Protein AF-A0A7Y5HJH9-F1 (afdb_monomer)

Solvent-accessible surface area (backbone atoms only — not comparable to full-atom values): 12027 Å² total; per-residue (Å²): 131,85,80,80,84,79,43,66,48,81,30,29,52,22,44,89,92,47,84,50,89,59,56,75,66,48,50,77,72,33,50,33,35,30,32,25,42,50,29,27,26,11,34,80,66,42,32,41,49,44,47,49,54,32,53,75,59,72,26,44,40,20,29,19,35,44,40,86,28,54,91,59,50,8,54,58,81,74,96,68,57,58,72,56,52,21,52,52,46,44,50,22,42,48,52,47,32,53,44,21,46,76,68,77,47,60,39,53,38,60,47,58,28,53,27,45,40,72,49,50,47,69,43,63,34,58,54,50,33,52,50,50,36,34,76,71,67,67,34,61,71,76,56,69,91,69,57,60,26,56,37,42,22,31,25,47,94,89,39,70,45,64,62,63,52,76,76,50,53,80,57,30,34,26,45,31,45,38,25,30,38,77,89,70,46,80,76,44,80,47,69,47,53,73,73,39,87,83,50,71,68,58,50,53,51,29,51,52,43,34,52,51,50,27,53,52,52,52,49,54,58,63,75,75,109

Structure (mmCIF, N/CA/C/O backbone):
data_AF-A0A7Y5HJH9-F1
#
_entry.id   AF-A0A7Y5HJH9-F1
#
loop_
_atom_site.group_PDB
_atom_site.id
_atom_site.type_symbol
_atom_site.label_atom_id
_atom_site.label_alt_id
_atom_site.label_comp_id
_atom_site.label_asym_id
_atom_site.label_entity_id
_atom_site.label_seq_id
_atom_site.pdbx_PDB_ins_code
_atom_site.Cartn_x
_atom_site.Cartn_y
_atom_site.Cartn_z
_atom_site.occupancy
_atom_site.B_iso_or_equiv
_atom_site.auth_seq_id
_atom_site.auth_comp_id
_atom_site.auth_asym_id
_atom_site.auth_atom_id
_atom_site.pdbx_PDB_model_num
ATOM 1 N N . MET A 1 1 ? 5.061 29.513 9.783 1.00 39.44 1 MET A N 1
ATOM 2 C CA . MET A 1 1 ? 4.076 28.449 10.071 1.00 39.44 1 MET A CA 1
ATOM 3 C C . MET A 1 1 ? 4.861 27.210 10.472 1.00 39.44 1 MET A C 1
ATOM 5 O O . MET A 1 1 ? 5.635 26.735 9.650 1.00 39.44 1 MET A O 1
ATOM 9 N N . ASN A 1 2 ? 4.765 26.748 11.723 1.00 39.88 2 ASN A N 1
ATOM 10 C CA . ASN A 1 2 ? 5.438 25.510 12.133 1.00 39.88 2 ASN A CA 1
ATOM 11 C C . ASN A 1 2 ? 4.828 24.349 11.343 1.00 39.88 2 ASN A C 1
ATOM 13 O O . ASN A 1 2 ? 3.649 24.054 11.518 1.00 39.88 2 ASN A O 1
ATOM 17 N N . LYS A 1 3 ? 5.610 23.723 10.455 1.00 42.16 3 LYS A N 1
ATOM 18 C CA . LYS A 1 3 ? 5.217 22.479 9.784 1.00 42.16 3 LYS A CA 1
ATOM 19 C C . LYS A 1 3 ? 4.990 21.423 10.866 1.00 42.16 3 LYS A C 1
ATOM 21 O O . LYS A 1 3 ? 5.935 20.987 11.515 1.00 42.16 3 LYS A O 1
ATOM 26 N N . THR A 1 4 ? 3.736 21.057 11.096 1.00 64.88 4 THR A N 1
ATOM 27 C CA . THR A 1 4 ? 3.363 19.991 12.025 1.00 64.88 4 THR A CA 1
ATOM 28 C C . THR A 1 4 ? 3.739 18.660 11.377 1.00 64.88 4 THR A C 1
ATOM 30 O O . THR A 1 4 ? 3.103 18.234 10.417 1.00 64.88 4 THR A O 1
ATOM 33 N N . ILE A 1 5 ? 4.825 18.037 11.838 1.00 74.00 5 ILE A N 1
ATOM 34 C CA . ILE A 1 5 ? 5.247 16.711 11.371 1.00 74.00 5 ILE A CA 1
ATOM 35 C C . ILE A 1 5 ? 4.233 15.679 11.888 1.00 74.00 5 ILE A C 1
ATOM 37 O O . ILE A 1 5 ? 3.933 15.654 13.081 1.00 74.00 5 ILE A O 1
ATOM 41 N N . ASN A 1 6 ? 3.700 14.840 10.996 1.00 75.50 6 ASN A N 1
ATOM 42 C CA . ASN A 1 6 ? 2.853 13.698 11.346 1.00 75.50 6 ASN A CA 1
ATOM 43 C C . ASN A 1 6 ? 3.698 12.422 11.275 1.00 75.50 6 ASN A C 1
ATOM 45 O O . ASN A 1 6 ? 4.144 12.033 10.196 1.00 75.50 6 ASN A O 1
ATOM 49 N N . LEU A 1 7 ? 3.925 11.795 12.428 1.00 82.50 7 LEU A N 1
ATOM 50 C CA . LEU A 1 7 ? 4.589 10.501 12.521 1.00 82.50 7 LEU A CA 1
ATOM 51 C C . LEU A 1 7 ? 3.551 9.384 12.402 1.00 82.50 7 LEU A C 1
ATOM 53 O O . LEU A 1 7 ? 2.474 9.466 12.999 1.00 82.50 7 LEU A O 1
ATOM 57 N N . ASN A 1 8 ? 3.894 8.343 11.648 1.00 88.56 8 ASN A N 1
ATOM 58 C CA . ASN A 1 8 ? 3.092 7.133 11.514 1.00 88.56 8 ASN A CA 1
ATOM 59 C C . ASN A 1 8 ? 3.918 5.894 11.860 1.00 88.56 8 ASN A C 1
ATOM 61 O O . ASN A 1 8 ? 5.143 5.933 11.748 1.00 88.56 8 ASN A O 1
ATOM 65 N N . ALA A 1 9 ? 3.241 4.823 12.260 1.00 87.12 9 ALA A N 1
ATOM 66 C CA . ALA A 1 9 ? 3.837 3.509 12.465 1.00 87.12 9 ALA A CA 1
ATOM 67 C C . ALA A 1 9 ? 2.903 2.414 11.947 1.00 87.12 9 ALA A C 1
ATOM 69 O O . ALA A 1 9 ? 1.684 2.602 11.893 1.00 87.12 9 ALA A O 1
ATOM 70 N N . ASP A 1 10 ? 3.504 1.292 11.571 1.00 97.25 10 ASP A N 1
ATOM 71 C CA . ASP A 1 10 ? 2.801 0.073 11.186 1.00 97.25 10 ASP A CA 1
ATOM 72 C C . ASP A 1 10 ? 2.524 -0.712 12.474 1.00 97.25 10 ASP A C 1
ATOM 74 O O . ASP A 1 10 ? 3.451 -0.966 13.241 1.00 97.25 10 ASP A O 1
ATOM 78 N N . LEU A 1 11 ? 1.248 -0.984 12.755 1.00 98.19 11 LEU A N 1
ATOM 79 C CA . LEU A 1 11 ? 0.750 -1.534 14.021 1.00 98.19 11 LEU A CA 1
ATOM 80 C C . LEU A 1 11 ? -0.203 -2.707 13.761 1.00 98.19 11 LEU A C 1
ATOM 82 O O . LEU A 1 11 ? -0.671 -2.930 12.640 1.00 98.19 11 LEU A O 1
ATOM 86 N N . GLY A 1 12 ? -0.552 -3.438 14.816 1.00 98.31 12 GLY A N 1
ATOM 87 C CA . GLY A 1 12 ? -1.463 -4.575 14.733 1.00 98.31 12 GLY A CA 1
ATOM 88 C C . GLY A 1 12 ? -0.870 -5.742 13.950 1.00 98.31 12 GLY A C 1
ATOM 89 O O . GLY A 1 12 ? -1.614 -6.533 13.380 1.00 98.31 12 GLY A O 1
ATOM 90 N N . GLU A 1 13 ? 0.460 -5.850 13.909 1.00 98.62 13 GLU A N 1
ATOM 91 C CA . GLU A 1 13 ? 1.178 -6.878 13.147 1.00 98.62 13 GLU A CA 1
ATOM 92 C C . GLU A 1 13 ? 1.391 -8.190 13.932 1.00 98.62 13 GLU A C 1
ATOM 94 O O . GLU A 1 13 ? 2.048 -9.116 13.457 1.00 98.62 13 GLU A O 1
ATOM 99 N N . SER A 1 14 ? 0.822 -8.299 15.135 1.00 98.50 14 SER A N 1
ATOM 100 C CA . SER A 1 14 ? 0.715 -9.577 15.854 1.00 98.50 14 SER A CA 1
ATOM 101 C C . SER A 1 14 ? -0.230 -10.543 15.117 1.00 98.50 14 SER A C 1
ATOM 103 O O . SER A 1 14 ? -1.075 -10.112 14.333 1.00 98.50 14 SER A O 1
ATOM 105 N N . PHE A 1 15 ? -0.114 -11.853 15.353 1.00 98.44 15 PHE A N 1
ATOM 106 C CA . PHE A 1 15 ? -0.983 -12.857 14.724 1.00 98.44 15 PHE A CA 1
ATOM 107 C C . PHE A 1 15 ? -1.177 -14.088 15.616 1.00 98.44 15 PHE A C 1
ATOM 109 O O . PHE A 1 15 ? -0.233 -14.830 15.905 1.00 98.44 15 PHE A O 1
ATOM 116 N N . GLY A 1 16 ? -2.414 -14.351 16.030 1.00 97.44 16 GLY A N 1
ATOM 117 C CA . GLY A 1 16 ? -2.752 -15.446 16.928 1.00 97.44 16 GLY A CA 1
ATOM 118 C C . GLY A 1 16 ? -1.981 -15.341 18.244 1.00 97.44 16 GLY A C 1
ATOM 119 O O . GLY A 1 16 ? -2.115 -14.373 18.984 1.00 97.44 16 GLY A O 1
ATOM 120 N N . ALA A 1 17 ? -1.168 -16.353 18.547 1.00 97.31 17 ALA A N 1
ATOM 121 C CA . ALA A 1 17 ? -0.331 -16.366 19.749 1.00 97.31 17 ALA A CA 1
ATOM 122 C C . ALA A 1 17 ? 1.007 -15.622 19.581 1.00 97.31 17 ALA A C 1
ATOM 124 O O . ALA A 1 17 ? 1.764 -15.511 20.544 1.00 97.31 17 ALA A O 1
ATOM 125 N N . TRP A 1 18 ? 1.338 -15.169 18.370 1.00 97.81 18 TRP A N 1
ATOM 126 C CA . TRP A 1 18 ? 2.596 -14.491 18.091 1.00 97.81 18 TRP A CA 1
ATOM 127 C C . TRP A 1 18 ? 2.451 -12.981 18.265 1.00 97.81 18 TRP A C 1
ATOM 129 O O . TRP A 1 18 ? 1.603 -12.354 17.630 1.00 97.81 18 TRP A O 1
ATOM 139 N N . THR A 1 19 ? 3.301 -12.409 19.115 1.00 96.81 19 THR A N 1
ATOM 140 C CA . THR A 1 19 ? 3.361 -10.967 19.371 1.00 96.81 19 THR A CA 1
ATOM 141 C C . THR A 1 19 ? 4.457 -10.323 18.528 1.00 96.81 19 THR A C 1
ATOM 143 O O . THR A 1 19 ? 5.577 -10.833 18.461 1.00 96.81 19 THR A O 1
ATOM 146 N N . MET A 1 20 ? 4.137 -9.183 17.923 1.00 95.06 20 MET A N 1
ATOM 147 C CA . MET A 1 20 ? 5.052 -8.346 17.152 1.00 95.06 20 MET A CA 1
ATOM 148 C C . MET A 1 20 ? 4.936 -6.892 17.607 1.00 95.06 20 MET A C 1
ATOM 150 O O . MET A 1 20 ? 3.827 -6.389 17.774 1.00 95.06 20 MET A O 1
ATOM 154 N N . GLY A 1 21 ? 6.085 -6.224 17.729 1.00 92.75 21 GLY A N 1
ATOM 155 C CA . GLY A 1 21 ? 6.163 -4.795 18.017 1.00 92.75 21 GLY A CA 1
ATOM 156 C C . GLY A 1 21 ? 5.841 -4.419 19.464 1.00 92.75 21 GLY A C 1
ATOM 157 O O . GLY A 1 21 ? 5.775 -5.264 20.351 1.00 92.75 21 GLY A O 1
ATOM 158 N N . GLU A 1 22 ? 5.686 -3.113 19.672 1.00 94.69 22 GLU A N 1
ATOM 159 C CA . GLU A 1 22 ? 5.366 -2.463 20.951 1.00 94.69 22 GLU A CA 1
ATOM 160 C C . GLU A 1 22 ? 4.291 -1.395 20.680 1.00 94.69 22 GLU A C 1
ATOM 162 O O . GLU A 1 22 ? 4.536 -0.185 20.768 1.00 94.69 22 GLU A O 1
ATOM 167 N N . ASP A 1 23 ? 3.116 -1.850 20.231 1.00 96.31 23 ASP A N 1
ATOM 168 C CA . ASP A 1 23 ? 2.053 -0.998 19.684 1.00 96.31 23 ASP A CA 1
ATOM 169 C C . ASP A 1 23 ? 1.647 0.122 20.653 1.00 96.31 23 ASP A C 1
ATOM 171 O O . ASP A 1 23 ? 1.561 1.290 20.266 1.00 96.31 23 ASP A O 1
ATOM 175 N N . GLU A 1 24 ? 1.448 -0.196 21.932 1.00 94.38 24 GLU A N 1
ATOM 176 C CA . GLU A 1 24 ? 1.017 0.761 22.952 1.00 94.38 24 GLU A CA 1
ATOM 177 C C . GLU A 1 24 ? 2.036 1.879 23.173 1.00 94.38 24 GLU A C 1
ATOM 179 O O . GLU A 1 24 ? 1.652 3.036 23.378 1.00 94.38 24 GLU A O 1
ATOM 184 N N .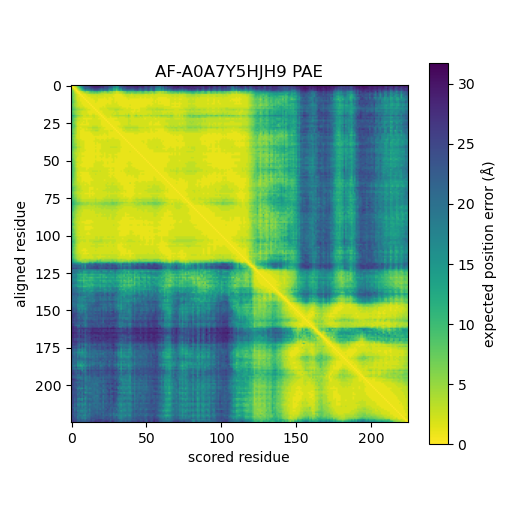 ALA A 1 25 ? 3.329 1.550 23.114 1.00 94.56 25 ALA A N 1
ATOM 185 C CA . ALA A 1 25 ? 4.402 2.527 23.239 1.00 94.56 25 ALA A CA 1
ATOM 186 C C . ALA A 1 25 ? 4.458 3.436 22.004 1.00 94.56 25 ALA A C 1
ATOM 188 O O . ALA A 1 25 ? 4.574 4.657 22.137 1.00 94.56 25 ALA A O 1
ATOM 189 N N . LEU A 1 26 ? 4.313 2.864 20.804 1.00 93.69 26 LEU A N 1
ATOM 190 C CA . LEU A 1 26 ? 4.296 3.622 19.551 1.00 93.69 26 LEU A CA 1
ATOM 191 C C . LEU A 1 26 ? 3.103 4.581 19.473 1.00 93.69 26 LEU A C 1
ATOM 193 O O . LEU A 1 26 ? 3.269 5.721 19.030 1.00 93.69 26 LEU A O 1
ATOM 197 N N . LEU A 1 27 ? 1.931 4.177 19.971 1.00 95.31 27 LEU A N 1
ATOM 198 C CA . LEU A 1 27 ? 0.732 5.020 20.033 1.00 95.31 27 LEU A CA 1
ATOM 199 C C . LEU A 1 27 ? 0.908 6.290 20.885 1.00 95.31 27 LEU A C 1
ATOM 201 O O . LEU A 1 27 ? 0.166 7.248 20.686 1.00 95.31 27 LEU A O 1
ATOM 205 N N . GLN A 1 28 ? 1.904 6.351 21.779 1.00 94.06 28 GLN A N 1
ATOM 206 C CA . GLN A 1 28 ? 2.233 7.582 22.519 1.00 94.06 28 GLN A CA 1
ATOM 207 C C . GLN A 1 28 ? 2.995 8.615 21.673 1.00 94.06 28 GLN A C 1
ATOM 209 O O . GLN A 1 28 ? 3.111 9.776 22.067 1.00 94.06 28 GLN A O 1
ATOM 214 N N . VAL A 1 29 ? 3.542 8.203 20.526 1.00 92.19 29 VAL A N 1
ATOM 215 C CA . VAL A 1 29 ? 4.443 9.018 19.698 1.00 92.19 29 VAL A CA 1
ATOM 216 C C . VAL A 1 29 ? 3.811 9.365 18.352 1.00 92.19 29 VAL A C 1
ATOM 218 O O . VAL A 1 29 ? 3.996 10.475 17.844 1.00 92.19 29 VAL A O 1
ATOM 221 N N . VAL A 1 30 ? 3.065 8.433 17.757 1.00 91.75 30 VAL A N 1
ATOM 222 C CA . VAL A 1 30 ? 2.499 8.604 16.415 1.00 91.75 30 VAL A CA 1
ATOM 223 C C . VAL A 1 30 ? 1.157 9.333 16.424 1.00 91.75 30 VAL A C 1
ATOM 225 O O . VAL A 1 30 ? 0.461 9.417 17.430 1.00 91.75 30 VAL A O 1
ATOM 228 N N . ARG A 1 31 ? 0.776 9.885 15.269 1.00 91.12 31 ARG A N 1
ATOM 229 C CA . ARG A 1 31 ? -0.553 10.481 15.029 1.00 91.12 31 ARG A CA 1
ATOM 230 C C . ARG A 1 31 ? -1.364 9.714 13.983 1.00 91.12 31 ARG A C 1
ATOM 232 O O . ARG A 1 31 ? -2.560 9.970 13.819 1.00 91.12 31 ARG A O 1
ATOM 239 N N . SER A 1 32 ? -0.738 8.751 13.312 1.00 90.94 32 SER A N 1
ATOM 240 C CA . SER A 1 32 ? -1.388 7.864 12.346 1.00 90.94 32 SER A CA 1
ATOM 241 C C . SER A 1 32 ? -0.891 6.430 12.528 1.00 90.94 32 SER A C 1
ATOM 243 O O . SER A 1 32 ? 0.306 6.217 12.703 1.00 90.94 32 SER A O 1
ATOM 245 N N . ALA A 1 33 ? -1.797 5.460 12.491 1.00 96.56 33 ALA A N 1
ATOM 246 C CA . ALA A 1 33 ? -1.495 4.039 12.597 1.00 96.56 33 ALA A CA 1
ATOM 247 C C . ALA A 1 33 ? -1.871 3.334 11.293 1.00 96.56 33 ALA A C 1
ATOM 249 O O . ALA A 1 33 ? -3.032 3.399 10.890 1.00 96.56 33 ALA A O 1
ATOM 250 N N . ASN A 1 34 ? -0.925 2.636 10.668 1.00 97.19 34 ASN A N 1
ATOM 251 C CA . ASN A 1 34 ? -1.204 1.745 9.545 1.00 97.19 34 ASN A CA 1
ATOM 252 C C . ASN A 1 34 ? -1.427 0.340 10.123 1.00 97.19 34 ASN A C 1
ATOM 254 O O . ASN A 1 34 ? -0.487 -0.301 10.577 1.00 97.19 34 ASN A O 1
ATOM 258 N N . ILE A 1 35 ? -2.677 -0.114 10.165 1.00 98.69 35 ILE A N 1
ATOM 259 C CA . ILE A 1 35 ? -3.094 -1.325 10.879 1.00 98.69 35 ILE A CA 1
ATOM 260 C C . ILE A 1 35 ? -3.171 -2.500 9.905 1.00 98.69 35 ILE A C 1
ATOM 262 O O . ILE A 1 35 ? -3.876 -2.415 8.892 1.00 98.69 35 ILE A O 1
ATOM 266 N N . ALA A 1 36 ? -2.474 -3.594 10.218 1.00 98.62 36 ALA A N 1
ATOM 267 C CA . ALA A 1 36 ? -2.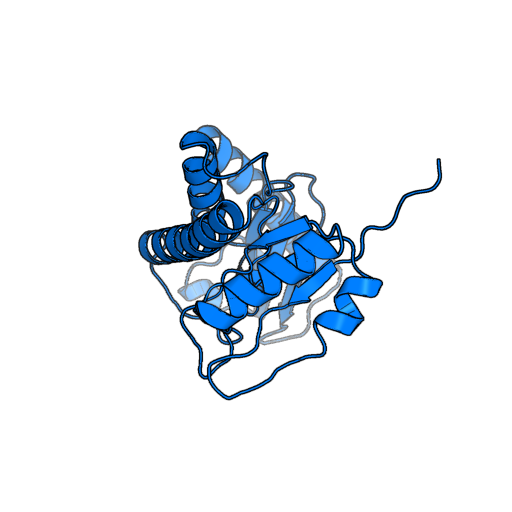472 -4.803 9.397 1.00 98.62 36 ALA A CA 1
ATOM 268 C C . ALA A 1 36 ? -3.879 -5.394 9.205 1.00 98.62 36 ALA A C 1
ATOM 270 O O . ALA A 1 36 ? -4.728 -5.355 10.099 1.00 98.62 36 ALA A O 1
ATOM 271 N N . CYS A 1 37 ? -4.131 -5.939 8.011 1.00 98.50 37 CYS A N 1
ATOM 272 C CA . CYS A 1 37 ? -5.474 -6.328 7.571 1.00 98.50 37 CYS A CA 1
ATOM 273 C C . CYS A 1 37 ? -5.688 -7.845 7.404 1.00 98.50 37 CYS A C 1
ATOM 275 O O . CYS A 1 37 ? -6.669 -8.256 6.785 1.00 98.50 37 CYS A O 1
ATOM 277 N N . GLY A 1 38 ? -4.807 -8.686 7.954 1.00 98.12 38 GLY A N 1
ATOM 278 C CA . GLY A 1 38 ? -5.001 -10.139 8.016 1.00 98.12 38 GLY A CA 1
ATOM 279 C C . GLY A 1 38 ? -4.239 -10.973 6.991 1.00 98.12 38 GLY A C 1
ATOM 280 O O . GLY A 1 38 ? -4.319 -12.198 7.040 1.00 98.12 38 GLY A O 1
ATOM 281 N N . PHE A 1 39 ? -3.548 -10.344 6.038 1.00 98.38 39 PHE A N 1
ATOM 282 C CA . PHE A 1 39 ? -2.916 -11.050 4.915 1.00 98.38 39 PHE A CA 1
ATOM 283 C C . PHE A 1 39 ? -1.411 -11.245 5.093 1.00 98.38 39 PHE A C 1
ATOM 285 O O . PHE A 1 39 ? -0.912 -12.331 4.807 1.00 98.38 39 PHE A O 1
ATOM 292 N N . HIS A 1 40 ? -0.691 -10.236 5.591 1.00 98.50 40 HIS A N 1
ATOM 293 C CA . HIS A 1 40 ? 0.709 -10.390 6.007 1.00 98.50 40 HIS A CA 1
ATOM 294 C C . HIS A 1 40 ? 0.864 -10.578 7.511 1.00 98.50 40 HIS A C 1
ATOM 296 O O . HIS A 1 40 ? 1.781 -11.262 7.957 1.00 98.50 40 HIS A O 1
ATOM 302 N N . ALA A 1 41 ? -0.041 -9.963 8.268 1.00 98.44 41 ALA A N 1
ATOM 303 C CA . ALA A 1 41 ? -0.082 -9.933 9.715 1.00 98.44 41 ALA A CA 1
ATOM 304 C C . ALA A 1 41 ? -1.467 -9.464 10.185 1.00 98.44 41 ALA A C 1
ATOM 306 O O . ALA A 1 41 ? -2.315 -9.082 9.368 1.00 98.44 41 ALA A O 1
ATOM 307 N N . GLY A 1 42 ? -1.683 -9.451 11.499 1.00 98.31 42 GLY A N 1
ATOM 308 C CA . GLY A 1 42 ? -2.968 -9.102 12.090 1.00 98.31 42 GLY A CA 1
ATOM 309 C C . GLY A 1 42 ? -3.982 -10.235 11.971 1.00 98.31 42 GLY A C 1
ATOM 310 O O . GLY A 1 42 ? -3.988 -11.026 11.037 1.00 98.31 42 GLY A O 1
ATOM 311 N N . ASP A 1 43 ? -4.896 -10.306 12.920 1.00 98.56 43 ASP A N 1
ATOM 312 C CA . ASP A 1 43 ? -6.079 -11.159 12.858 1.00 98.56 43 ASP A CA 1
ATOM 313 C C . ASP A 1 43 ? -7.283 -10.358 13.381 1.00 98.56 43 ASP A C 1
ATOM 315 O O . ASP A 1 43 ? -7.103 -9.227 13.843 1.00 98.56 43 ASP A O 1
ATOM 319 N N . PRO A 1 44 ? -8.526 -10.869 13.313 1.00 98.62 44 PRO A N 1
ATOM 320 C CA . PRO A 1 44 ? -9.691 -10.096 13.739 1.00 98.62 44 PRO A CA 1
ATOM 321 C C . PRO A 1 44 ? -9.621 -9.581 15.185 1.00 98.62 44 PRO A C 1
ATOM 323 O O . PRO A 1 44 ? -10.147 -8.505 15.475 1.00 98.62 44 PRO A O 1
ATOM 326 N N . VAL A 1 45 ? -8.988 -10.329 16.095 1.00 98.38 45 VAL A N 1
ATOM 327 C CA . VAL A 1 45 ? -8.860 -9.951 17.507 1.00 98.38 45 VAL A CA 1
ATOM 328 C C . VAL A 1 45 ? -7.789 -8.877 17.663 1.00 98.38 45 VAL A C 1
ATOM 330 O O . VAL A 1 45 ? -8.065 -7.848 18.283 1.00 98.38 45 VAL A O 1
ATOM 333 N N . VAL A 1 46 ? -6.615 -9.075 17.054 1.00 98.50 46 VAL A N 1
ATOM 334 C CA . VAL A 1 46 ? -5.524 -8.087 17.043 1.00 98.50 46 VAL A CA 1
ATOM 335 C C . VAL A 1 46 ? -5.992 -6.783 16.400 1.00 98.50 46 VAL A C 1
ATOM 337 O O . VAL A 1 46 ? -5.906 -5.729 17.019 1.00 98.50 46 VAL A O 1
ATOM 340 N N . MET A 1 47 ? -6.594 -6.848 15.212 1.00 98.69 47 MET A N 1
ATOM 341 C CA . MET A 1 47 ? -7.075 -5.681 14.471 1.00 98.69 47 MET A CA 1
ATOM 342 C C . MET A 1 47 ? -8.067 -4.858 15.295 1.00 98.69 47 MET A C 1
ATOM 344 O O . MET A 1 47 ? -7.925 -3.642 15.414 1.00 98.69 47 MET A O 1
ATOM 348 N N . ARG A 1 48 ? -9.062 -5.513 15.906 1.00 98.50 48 ARG A N 1
ATOM 349 C CA . ARG A 1 48 ? -10.055 -4.834 16.745 1.00 98.50 48 ARG A CA 1
ATOM 350 C C . ARG A 1 48 ? -9.422 -4.221 17.995 1.00 98.50 48 ARG A C 1
ATOM 352 O O . ARG A 1 48 ? -9.814 -3.126 18.399 1.00 98.50 48 ARG A O 1
ATOM 359 N N . HIS A 1 49 ? -8.461 -4.914 18.605 1.00 98.38 49 HIS A N 1
ATOM 360 C CA . HIS A 1 49 ? -7.715 -4.396 19.745 1.00 98.38 49 HIS A CA 1
ATOM 361 C C . HIS A 1 49 ? -6.916 -3.141 19.368 1.00 98.38 49 HIS A C 1
ATOM 363 O O . HIS A 1 49 ? -7.126 -2.099 19.986 1.00 98.38 49 HIS A O 1
ATOM 369 N N . THR A 1 50 ? -6.096 -3.209 18.315 1.00 98.62 50 THR A N 1
ATOM 370 C CA . THR A 1 50 ? -5.285 -2.088 17.816 1.00 98.62 50 THR A CA 1
ATOM 371 C C . THR A 1 50 ? -6.151 -0.896 17.406 1.00 98.62 50 THR A C 1
ATOM 373 O O . THR A 1 50 ? -5.820 0.244 17.719 1.00 98.62 50 THR A O 1
ATOM 376 N N . VAL A 1 51 ? -7.303 -1.127 16.764 1.00 98.62 51 VAL A N 1
ATOM 377 C CA . VAL A 1 51 ? -8.278 -0.064 16.459 1.00 98.62 51 VAL A CA 1
ATOM 378 C C . VAL A 1 51 ? -8.738 0.638 17.736 1.00 98.62 51 VAL A C 1
ATOM 380 O O . VAL A 1 51 ? -8.693 1.866 17.813 1.00 98.62 51 VAL A O 1
ATOM 383 N N . ARG A 1 52 ? -9.175 -0.122 18.746 1.00 98.56 52 ARG A N 1
ATOM 384 C CA . ARG A 1 52 ? -9.679 0.443 20.003 1.00 98.56 52 ARG A CA 1
ATOM 385 C C . ARG A 1 52 ? -8.610 1.260 20.722 1.00 98.56 52 ARG A C 1
ATOM 387 O O . ARG A 1 52 ? -8.900 2.362 21.187 1.00 98.56 52 ARG A O 1
ATOM 394 N N . THR A 1 53 ? -7.391 0.735 20.830 1.00 98.31 53 THR A N 1
ATOM 395 C CA . THR A 1 53 ? -6.293 1.416 21.528 1.00 98.31 53 THR A CA 1
ATOM 396 C C . THR A 1 53 ? -5.820 2.651 20.765 1.00 98.31 53 THR A C 1
ATOM 398 O O . THR A 1 53 ? -5.620 3.698 21.382 1.00 98.31 53 THR A O 1
ATOM 401 N N . ALA A 1 54 ? -5.751 2.594 19.432 1.00 98.31 54 ALA A N 1
ATOM 402 C CA . ALA A 1 54 ? -5.439 3.754 18.601 1.00 98.31 54 ALA A CA 1
ATOM 403 C C . ALA A 1 54 ? -6.488 4.870 18.743 1.00 98.31 54 ALA A C 1
ATOM 405 O O . ALA A 1 54 ? -6.129 6.033 18.938 1.00 98.31 54 ALA A O 1
ATOM 406 N N . LEU A 1 55 ? -7.782 4.527 18.727 1.00 98.19 55 LEU A N 1
ATOM 407 C CA . LEU A 1 55 ? -8.864 5.492 18.952 1.00 98.19 55 LEU A CA 1
ATOM 408 C C . LEU A 1 55 ? -8.787 6.131 20.341 1.00 98.19 55 LEU A C 1
ATOM 410 O O . LEU A 1 55 ? -8.903 7.351 20.456 1.00 98.19 55 LEU A O 1
ATOM 414 N N . ALA A 1 56 ? -8.545 5.334 21.386 1.00 98.00 56 ALA A N 1
ATOM 415 C CA . ALA A 1 56 ? -8.378 5.839 22.748 1.00 98.00 56 ALA A CA 1
ATOM 416 C C . ALA A 1 56 ? -7.180 6.800 22.879 1.00 98.00 56 ALA A C 1
ATOM 418 O O . ALA A 1 56 ? -7.240 7.755 23.651 1.00 98.00 56 ALA A O 1
ATOM 419 N N . ALA A 1 57 ? -6.123 6.587 22.090 1.00 97.38 57 ALA A N 1
ATOM 420 C CA . ALA A 1 57 ? -4.958 7.468 22.007 1.00 97.38 57 ALA A CA 1
ATOM 421 C C . ALA A 1 57 ? -5.161 8.692 21.083 1.00 97.38 57 ALA A C 1
ATOM 423 O O . ALA A 1 57 ? -4.270 9.534 20.962 1.00 97.38 57 ALA A O 1
ATOM 424 N N . GLY A 1 58 ? -6.316 8.819 20.416 1.00 96.19 58 GLY A N 1
ATOM 425 C CA . GLY A 1 58 ? -6.575 9.890 19.447 1.00 96.19 58 GLY A CA 1
ATOM 426 C C . GLY A 1 58 ? -5.725 9.784 18.174 1.00 96.19 58 GLY A C 1
ATOM 427 O O . GLY A 1 58 ? -5.446 10.798 17.530 1.00 96.19 58 GLY A O 1
ATOM 428 N N . VAL A 1 59 ? -5.285 8.573 17.827 1.00 97.06 59 VAL A N 1
ATOM 429 C CA . VAL A 1 59 ? -4.482 8.260 16.640 1.00 97.06 59 VAL A CA 1
ATOM 430 C C . VAL A 1 59 ? -5.404 7.909 15.473 1.00 97.06 59 VAL A C 1
ATOM 432 O O . VAL A 1 59 ? -6.395 7.197 15.629 1.00 97.06 59 VAL A O 1
ATOM 435 N N . SER A 1 60 ? -5.097 8.428 14.281 1.00 94.88 60 SER A N 1
ATOM 436 C CA . SER A 1 60 ? -5.897 8.147 13.084 1.00 94.88 60 SER A CA 1
ATOM 437 C C . SER A 1 60 ? -5.669 6.726 12.556 1.00 94.88 60 SER A C 1
ATOM 439 O O . SER A 1 60 ? -4.556 6.208 12.622 1.00 94.88 60 SER A O 1
ATOM 441 N N . LEU A 1 61 ? -6.721 6.107 12.016 1.00 97.00 61 LEU A N 1
ATOM 442 C CA . LEU A 1 61 ? -6.711 4.709 11.577 1.00 97.00 61 LEU A CA 1
ATOM 443 C C . LEU A 1 61 ? -6.455 4.610 10.071 1.00 97.00 61 LEU A C 1
ATOM 445 O O . LEU A 1 61 ? -7.195 5.196 9.281 1.00 97.00 61 LEU A O 1
ATOM 449 N N . GLY A 1 62 ? -5.450 3.848 9.663 1.00 95.06 62 GLY A N 1
ATOM 450 C CA . GLY A 1 62 ? -5.120 3.579 8.268 1.00 95.06 62 GLY A CA 1
ATOM 451 C C . GLY A 1 62 ? -5.106 2.091 7.971 1.00 95.06 62 GLY A C 1
ATOM 452 O O . GLY A 1 62 ? -4.646 1.308 8.795 1.00 95.06 62 GLY A O 1
ATOM 453 N N . ALA A 1 63 ? -5.596 1.691 6.800 1.00 95.56 63 ALA A N 1
ATOM 454 C CA . ALA A 1 63 ? -5.452 0.312 6.348 1.00 95.56 63 ALA A CA 1
ATOM 455 C C . ALA A 1 63 ? -4.024 0.049 5.874 1.00 95.56 63 ALA A C 1
ATOM 457 O O . ALA A 1 63 ? -3.476 0.844 5.104 1.00 95.56 63 ALA A O 1
ATOM 458 N N . HIS A 1 64 ? -3.462 -1.083 6.299 1.00 96.75 64 HIS A N 1
ATOM 459 C CA . HIS A 1 64 ? -2.150 -1.561 5.877 1.00 96.75 64 HIS A CA 1
ATOM 460 C C . HIS A 1 64 ? -2.269 -2.864 5.069 1.00 96.75 64 HIS A C 1
ATOM 462 O O . HIS A 1 64 ? -1.907 -3.932 5.570 1.00 96.75 64 HIS A O 1
ATOM 468 N N . PRO A 1 65 ? -2.854 -2.810 3.851 1.00 94.75 65 PRO A N 1
ATOM 469 C CA . PRO A 1 65 ? -3.087 -3.999 3.047 1.00 94.75 65 PRO A CA 1
ATOM 470 C C . PRO A 1 65 ? -1.780 -4.552 2.485 1.00 94.75 65 PRO A C 1
ATOM 472 O O . PRO A 1 65 ? -0.866 -3.800 2.146 1.00 94.75 65 PRO A O 1
ATOM 475 N N . ALA A 1 66 ? -1.722 -5.866 2.328 1.00 95.06 66 ALA A N 1
ATOM 476 C CA . ALA A 1 66 ? -0.557 -6.578 1.831 1.00 95.06 66 ALA A CA 1
ATOM 477 C C . ALA A 1 66 ? -0.944 -7.674 0.837 1.00 95.06 66 ALA A C 1
ATOM 479 O O . ALA A 1 66 ? -2.120 -8.018 0.681 1.00 95.06 66 ALA A O 1
ATOM 480 N N . TYR A 1 67 ? 0.070 -8.281 0.225 1.00 94.94 67 TYR A N 1
ATOM 481 C CA . TYR A 1 67 ? -0.084 -9.586 -0.407 1.00 94.94 67 TYR A CA 1
ATOM 482 C C . TYR A 1 67 ? -0.514 -10.661 0.612 1.00 94.94 67 TYR A C 1
ATOM 484 O O . TYR A 1 67 ? -0.111 -10.578 1.777 1.00 94.94 67 TYR A O 1
ATOM 492 N N . PRO A 1 68 ? -1.292 -11.682 0.191 1.00 96.75 68 PRO A N 1
ATOM 493 C CA . PRO A 1 68 ? -1.735 -12.802 1.031 1.00 96.75 68 PRO A CA 1
ATOM 494 C C . PRO A 1 68 ? -0.585 -13.774 1.332 1.00 96.75 68 PRO A C 1
ATOM 496 O O . PRO A 1 68 ? -0.570 -14.919 0.885 1.00 96.75 68 PRO A O 1
ATOM 499 N N . ASP A 1 69 ? 0.405 -13.305 2.082 1.00 97.56 69 ASP A N 1
ATOM 500 C CA . ASP A 1 69 ? 1.608 -14.055 2.410 1.00 97.56 69 ASP A CA 1
ATOM 501 C C . ASP A 1 69 ? 1.988 -13.884 3.883 1.00 97.56 69 ASP A C 1
ATOM 503 O O . ASP A 1 69 ? 2.925 -13.161 4.222 1.00 97.56 69 ASP A O 1
ATOM 507 N N . LEU A 1 70 ? 1.276 -14.585 4.768 1.00 97.50 70 LEU A N 1
ATOM 508 C CA . LEU A 1 70 ? 1.578 -14.594 6.203 1.00 97.50 70 LEU A CA 1
ATOM 509 C C . LEU A 1 70 ? 3.000 -15.101 6.483 1.00 97.50 70 LEU A C 1
ATOM 511 O O . LEU A 1 70 ? 3.720 -14.528 7.295 1.00 97.50 70 LEU A O 1
ATOM 515 N N . GLN A 1 71 ? 3.435 -16.163 5.796 1.00 97.50 71 GLN A N 1
ATOM 516 C CA . GLN A 1 71 ? 4.737 -16.783 6.059 1.00 97.50 71 GLN A CA 1
ATOM 517 C C . GLN A 1 71 ? 5.903 -15.865 5.675 1.00 97.50 71 GLN A C 1
ATOM 519 O O . GLN A 1 71 ? 6.915 -15.826 6.372 1.00 97.50 71 GLN A O 1
ATOM 524 N N . GLY A 1 72 ? 5.780 -15.144 4.561 1.00 97.12 72 GLY A N 1
ATOM 525 C CA . GLY A 1 72 ? 6.757 -14.144 4.136 1.00 97.12 72 GLY A CA 1
ATOM 526 C C . GLY A 1 72 ? 6.488 -12.749 4.691 1.00 97.12 72 GLY A C 1
ATOM 527 O O . GLY A 1 72 ? 7.158 -11.806 4.265 1.00 97.12 72 GLY A O 1
ATOM 528 N N . PHE A 1 73 ? 5.514 -12.603 5.596 1.00 97.50 73 PHE A N 1
ATOM 529 C CA . PHE A 1 73 ? 5.097 -11.329 6.174 1.00 97.50 73 PHE A CA 1
ATOM 530 C C . PHE A 1 73 ? 4.799 -10.271 5.099 1.00 97.50 73 PHE A C 1
ATOM 532 O O . PHE A 1 73 ? 5.142 -9.110 5.251 1.00 97.50 73 PHE A O 1
ATOM 539 N N . GLY A 1 74 ? 4.228 -10.664 3.955 1.00 94.88 74 GLY A N 1
ATOM 540 C CA . GLY A 1 74 ? 3.905 -9.748 2.853 1.00 94.88 74 GLY A CA 1
ATOM 541 C C . GLY A 1 74 ? 5.115 -9.046 2.219 1.00 94.88 74 GLY A C 1
ATOM 542 O O . GLY A 1 74 ? 4.948 -8.074 1.480 1.00 94.88 74 GLY A O 1
ATOM 543 N N . ARG A 1 75 ? 6.344 -9.506 2.495 1.00 91.31 75 ARG A N 1
ATOM 544 C CA . ARG A 1 75 ? 7.594 -8.915 1.978 1.00 91.31 75 ARG A CA 1
ATOM 545 C C . ARG A 1 75 ? 8.091 -9.557 0.687 1.00 91.31 75 ARG A C 1
ATOM 547 O O . ARG A 1 75 ? 9.084 -9.091 0.134 1.00 91.31 75 ARG A O 1
ATOM 554 N N . ARG A 1 76 ? 7.430 -10.611 0.205 1.00 88.38 76 ARG A N 1
ATOM 555 C CA . ARG A 1 76 ? 7.741 -11.253 -1.076 1.00 88.38 76 ARG A CA 1
ATOM 556 C C . ARG A 1 76 ? 6.773 -10.750 -2.149 1.00 88.38 76 ARG A C 1
ATOM 558 O O . ARG A 1 76 ? 5.571 -10.725 -1.881 1.00 88.38 76 ARG A O 1
ATOM 565 N N . PRO A 1 77 ? 7.260 -10.357 -3.337 1.00 82.88 77 PRO A N 1
ATOM 566 C CA . PRO A 1 77 ? 6.376 -10.008 -4.438 1.00 82.88 77 PRO A CA 1
ATOM 567 C C . PRO A 1 77 ? 5.595 -11.248 -4.880 1.00 82.88 77 PRO A C 1
ATOM 569 O O . PRO A 1 77 ? 6.159 -12.339 -5.002 1.00 82.88 77 PRO A O 1
ATOM 572 N N . LEU A 1 78 ? 4.298 -11.076 -5.126 1.00 83.62 78 LEU A N 1
ATOM 573 C CA . LEU A 1 78 ? 3.444 -12.104 -5.710 1.00 83.62 78 LEU A CA 1
ATOM 574 C C . LEU A 1 78 ? 2.931 -11.608 -7.054 1.00 83.62 78 LEU A C 1
ATOM 576 O O . LEU A 1 78 ? 2.328 -10.544 -7.146 1.00 83.62 78 LEU A O 1
ATOM 580 N N . LYS A 1 79 ? 3.141 -12.405 -8.102 1.00 81.94 79 LYS A N 1
ATOM 581 C CA . LYS A 1 79 ? 2.531 -12.127 -9.399 1.00 81.94 79 LYS A CA 1
ATOM 582 C C . LYS A 1 79 ? 1.044 -12.449 -9.314 1.00 81.94 79 LYS A C 1
ATOM 584 O O . LYS A 1 79 ? 0.677 -13.602 -9.103 1.00 81.94 79 LYS A O 1
ATOM 589 N N . MET A 1 80 ? 0.216 -11.430 -9.489 1.00 78.88 80 MET A N 1
ATOM 590 C CA . MET A 1 80 ? -1.236 -11.512 -9.374 1.00 78.88 80 MET A CA 1
ATOM 591 C C . MET A 1 80 ? -1.897 -10.804 -10.547 1.00 78.88 80 MET A C 1
ATOM 593 O O . MET A 1 80 ? -1.336 -9.854 -11.096 1.00 78.88 80 MET A O 1
ATOM 597 N N . ALA A 1 81 ? -3.086 -11.253 -10.945 1.00 79.31 81 ALA A N 1
ATOM 598 C CA . ALA A 1 81 ? -3.870 -10.496 -11.909 1.00 79.31 81 ALA A CA 1
ATOM 599 C C . ALA A 1 81 ? -4.395 -9.201 -11.252 1.00 79.31 81 ALA A C 1
ATOM 601 O O . ALA A 1 81 ? -4.773 -9.232 -10.077 1.00 79.31 81 ALA A O 1
ATOM 602 N N . PRO A 1 82 ? -4.506 -8.076 -11.987 1.00 73.75 82 PRO A N 1
ATOM 603 C CA . PRO A 1 82 ? -4.972 -6.807 -11.418 1.00 73.75 82 PRO A CA 1
ATOM 604 C C . PRO A 1 82 ? -6.318 -6.910 -10.687 1.00 73.75 82 PRO A C 1
ATOM 606 O O . PRO A 1 82 ? -6.465 -6.385 -9.589 1.00 73.75 82 PRO A O 1
ATOM 609 N N . ALA A 1 83 ? -7.277 -7.659 -11.243 1.00 74.19 83 ALA A N 1
ATOM 610 C CA . ALA A 1 83 ? -8.585 -7.871 -10.620 1.00 74.19 83 ALA A CA 1
ATOM 611 C C . ALA A 1 83 ? -8.516 -8.663 -9.297 1.00 74.19 83 ALA A C 1
ATOM 613 O O . ALA A 1 83 ? -9.342 -8.459 -8.408 1.00 74.19 83 ALA A O 1
ATOM 614 N N . GLU A 1 84 ? -7.539 -9.563 -9.144 1.00 82.81 84 GLU A N 1
ATOM 615 C CA . GLU A 1 84 ? -7.328 -10.293 -7.888 1.00 82.81 84 GLU A CA 1
ATOM 616 C C . GLU A 1 84 ? -6.750 -9.359 -6.827 1.00 82.81 84 GLU A C 1
ATOM 618 O O . GLU A 1 84 ? -7.254 -9.318 -5.705 1.00 82.81 84 GLU A O 1
ATOM 623 N N . LEU A 1 85 ? -5.731 -8.575 -7.196 1.00 81.38 85 LEU A N 1
ATOM 624 C CA . LEU A 1 85 ? -5.116 -7.596 -6.306 1.00 81.38 85 LEU A CA 1
ATOM 625 C C . LEU A 1 85 ? -6.140 -6.562 -5.828 1.00 81.38 85 LEU A C 1
ATOM 627 O O . LEU A 1 85 ? -6.261 -6.306 -4.630 1.00 81.38 85 LEU A O 1
ATOM 631 N N . GLU A 1 86 ? -6.944 -6.048 -6.754 1.00 77.88 86 GLU A N 1
ATOM 632 C CA . GLU A 1 86 ? -8.056 -5.152 -6.470 1.00 77.88 86 GLU A CA 1
ATOM 633 C C . GLU A 1 86 ? -9.000 -5.722 -5.400 1.00 77.88 86 GLU A C 1
ATOM 635 O O . GLU A 1 86 ? -9.264 -5.081 -4.377 1.00 77.88 86 GLU A O 1
ATOM 640 N N . ALA A 1 87 ? -9.491 -6.946 -5.615 1.00 84.25 87 ALA A N 1
ATOM 641 C CA . ALA A 1 87 ? -10.418 -7.601 -4.702 1.00 84.25 87 ALA A CA 1
ATOM 642 C C . ALA A 1 87 ? -9.792 -7.816 -3.315 1.00 84.25 87 ALA A C 1
ATOM 644 O O . ALA A 1 87 ? -10.466 -7.644 -2.297 1.00 84.25 87 ALA A O 1
ATOM 645 N N . MET A 1 88 ? -8.499 -8.142 -3.255 1.00 91.56 88 MET A N 1
ATOM 646 C CA . MET A 1 88 ? -7.766 -8.322 -2.001 1.00 91.56 88 MET A CA 1
ATOM 647 C C . MET A 1 88 ? -7.569 -7.016 -1.234 1.00 91.56 88 MET A C 1
ATOM 649 O O . MET A 1 88 ? -7.696 -7.003 -0.008 1.00 91.56 88 MET A O 1
ATOM 653 N N . VAL A 1 89 ? -7.292 -5.912 -1.927 1.00 87.06 89 VAL A N 1
ATOM 654 C CA . VAL A 1 89 ? -7.220 -4.584 -1.307 1.00 87.06 89 VAL A CA 1
ATOM 655 C C . VAL A 1 89 ? -8.595 -4.179 -0.778 1.00 87.06 89 VAL A C 1
ATOM 657 O O . VAL A 1 89 ? -8.707 -3.778 0.381 1.00 87.06 89 VAL A O 1
ATOM 660 N N . ILE A 1 90 ? -9.657 -4.343 -1.575 1.00 83.56 90 ILE A N 1
ATOM 661 C CA . ILE A 1 90 ? -11.037 -4.055 -1.153 1.00 83.56 90 ILE A CA 1
ATOM 662 C C . ILE A 1 90 ? -11.411 -4.877 0.083 1.00 83.56 90 ILE A C 1
ATOM 664 O O . ILE A 1 90 ? -11.962 -4.328 1.039 1.00 83.56 90 ILE A O 1
ATOM 668 N N . TYR A 1 91 ? -11.089 -6.173 0.090 1.00 95.31 91 TYR A N 1
ATOM 669 C CA . TYR A 1 91 ? -11.345 -7.064 1.220 1.00 95.31 91 TYR A CA 1
ATOM 670 C C . TYR A 1 91 ? -10.654 -6.572 2.496 1.00 95.31 91 TYR A C 1
ATOM 672 O O . TYR A 1 91 ? -11.298 -6.424 3.532 1.00 95.31 91 TYR A O 1
ATOM 680 N N . GLN A 1 92 ? -9.357 -6.273 2.414 1.00 96.69 92 GLN A N 1
ATOM 681 C CA . GLN A 1 92 ? -8.547 -5.846 3.554 1.00 96.69 92 GLN A CA 1
ATOM 682 C C . GLN A 1 92 ? -8.989 -4.490 4.113 1.00 96.69 92 GLN A C 1
ATOM 684 O O . GLN A 1 92 ? -9.184 -4.347 5.323 1.00 96.69 92 GLN A O 1
ATOM 689 N N . VAL A 1 93 ? -9.221 -3.505 3.241 1.00 91.25 93 VAL A N 1
ATOM 690 C CA . VAL A 1 93 ? -9.716 -2.187 3.661 1.00 91.25 93 VAL A CA 1
ATOM 691 C C . VAL A 1 93 ? -11.129 -2.305 4.234 1.00 91.25 93 VAL A C 1
ATOM 693 O O . VAL A 1 93 ? -11.426 -1.683 5.252 1.00 91.25 93 VAL A O 1
ATOM 696 N N . GLY A 1 94 ? -11.989 -3.132 3.634 1.00 88.50 94 GLY A N 1
ATOM 697 C CA . GLY A 1 94 ? -13.331 -3.415 4.138 1.00 88.50 94 GLY A CA 1
ATOM 698 C C . GLY A 1 94 ? -13.320 -4.081 5.516 1.00 88.50 94 GLY A C 1
ATOM 699 O O . GLY A 1 94 ? -14.101 -3.689 6.385 1.00 88.50 94 GLY A O 1
ATOM 700 N N . ALA A 1 95 ? -12.409 -5.030 5.747 1.00 97.06 95 ALA A N 1
ATOM 701 C CA . ALA A 1 95 ? -12.235 -5.688 7.038 1.00 97.06 95 ALA A CA 1
ATOM 702 C C . ALA A 1 95 ? -11.867 -4.676 8.133 1.00 97.06 95 ALA A C 1
ATOM 704 O O . ALA A 1 95 ? -12.546 -4.611 9.162 1.00 97.06 95 ALA A O 1
ATOM 705 N N . LEU A 1 96 ? -10.867 -3.820 7.887 1.00 97.88 96 LEU A N 1
ATOM 706 C CA . LEU A 1 96 ? -10.495 -2.783 8.849 1.00 97.88 96 LEU A CA 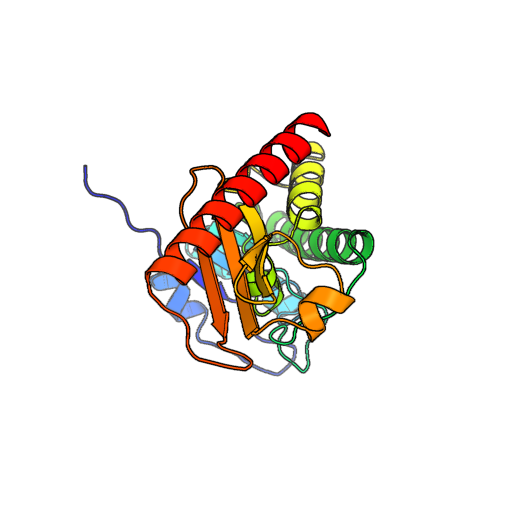1
ATOM 707 C C . LEU A 1 96 ? -11.594 -1.730 9.018 1.00 97.88 96 LEU A C 1
ATOM 709 O O . LEU A 1 96 ? -11.862 -1.313 10.141 1.00 97.88 96 LEU A O 1
ATOM 713 N N . ALA A 1 97 ? -12.258 -1.314 7.937 1.00 92.44 97 ALA A N 1
ATOM 714 C CA . ALA A 1 97 ? -13.363 -0.361 8.003 1.00 92.44 97 ALA A CA 1
ATOM 715 C C . ALA A 1 97 ? -14.519 -0.890 8.865 1.00 92.44 97 ALA A C 1
ATOM 717 O O . ALA A 1 97 ? -15.063 -0.143 9.679 1.00 92.44 97 ALA A O 1
ATOM 718 N N . GLY A 1 98 ? -14.847 -2.181 8.749 1.00 93.56 98 GLY A N 1
ATOM 719 C CA . GLY A 1 98 ? -15.832 -2.844 9.602 1.00 93.56 98 GLY A CA 1
ATOM 720 C C . GLY A 1 98 ? -15.425 -2.853 11.078 1.00 93.56 98 GLY A C 1
ATOM 721 O O . GLY A 1 98 ? -16.235 -2.501 11.937 1.00 93.56 98 GLY A O 1
ATOM 722 N N . MET A 1 99 ? -14.164 -3.183 11.380 1.00 97.94 99 MET A N 1
ATOM 723 C CA . MET A 1 99 ? -13.644 -3.150 12.755 1.00 97.94 99 MET A CA 1
ATOM 724 C C . MET A 1 99 ? -13.614 -1.730 13.332 1.00 97.94 99 MET A C 1
ATOM 726 O O . MET A 1 99 ? -14.014 -1.525 14.476 1.00 97.94 99 MET A O 1
ATOM 730 N N . ALA A 1 100 ? -13.198 -0.744 12.534 1.00 96.50 100 ALA A N 1
ATOM 731 C CA . ALA A 1 100 ? -13.207 0.666 12.907 1.00 96.50 100 ALA A CA 1
ATOM 732 C C . ALA A 1 100 ? -14.624 1.140 13.242 1.00 96.50 100 ALA A C 1
ATOM 734 O O . ALA A 1 100 ? -14.835 1.701 14.316 1.00 96.50 100 ALA A O 1
ATOM 735 N N . ALA A 1 101 ? -15.600 0.853 12.378 1.00 94.00 101 ALA A N 1
ATOM 736 C CA . ALA A 1 101 ? -16.994 1.223 12.601 1.00 94.00 101 ALA A CA 1
ATOM 737 C C . ALA A 1 101 ? -17.571 0.577 13.873 1.00 94.00 101 ALA A C 1
ATOM 739 O O . ALA A 1 101 ? -18.276 1.241 14.632 1.00 94.00 101 ALA A O 1
ATOM 740 N N . ALA A 1 102 ? -17.232 -0.688 14.146 1.00 96.25 102 ALA A N 1
ATOM 741 C CA . ALA A 1 102 ? -17.668 -1.396 15.351 1.00 96.25 102 ALA A CA 1
ATOM 742 C C . ALA A 1 102 ? -17.131 -0.782 16.661 1.00 96.25 102 ALA A C 1
ATOM 744 O O . ALA A 1 102 ? -17.743 -0.962 17.712 1.00 96.25 102 ALA A O 1
ATOM 745 N N . GLU A 1 103 ? -16.017 -0.047 16.606 1.00 98.06 103 GLU A N 1
ATOM 746 C CA . GLU A 1 103 ? -15.429 0.684 17.739 1.00 98.06 103 GLU A CA 1
ATOM 747 C C . GLU A 1 103 ? -15.725 2.201 17.680 1.00 98.06 103 GLU A C 1
ATOM 749 O O . GLU A 1 103 ? -15.140 2.983 18.427 1.00 98.06 103 GLU A O 1
ATOM 754 N N . GLY A 1 104 ? -16.641 2.640 16.805 1.00 94.81 104 GLY A N 1
ATOM 755 C CA . GLY A 1 104 ? -17.044 4.048 16.671 1.00 94.81 104 GLY A CA 1
ATOM 756 C C . GLY A 1 104 ? -16.046 4.938 15.917 1.00 94.81 104 GLY A C 1
ATOM 757 O O . GLY A 1 104 ? -16.155 6.163 15.961 1.00 94.81 104 GLY A O 1
ATOM 758 N N . GLY A 1 105 ? -15.070 4.340 15.235 1.00 93.31 105 GLY A N 1
ATOM 759 C CA . GLY A 1 105 ? -14.071 5.014 14.412 1.00 93.31 105 GLY A CA 1
ATOM 760 C C . GLY A 1 105 ? -14.336 4.909 12.910 1.00 93.31 105 GLY A C 1
ATOM 761 O O . GLY A 1 105 ? -15.331 4.356 12.448 1.00 93.31 105 GLY A O 1
ATOM 762 N N . ARG A 1 106 ? -13.396 5.441 12.123 1.00 92.62 106 ARG A N 1
ATOM 763 C CA . ARG A 1 106 ? -13.380 5.338 10.657 1.00 92.62 106 ARG A CA 1
ATOM 764 C C . ARG A 1 106 ? -11.949 5.231 10.145 1.00 92.62 106 ARG A C 1
ATOM 766 O O . ARG A 1 106 ? -11.053 5.857 10.711 1.00 92.62 106 ARG A O 1
ATOM 773 N N . VAL A 1 107 ? -11.753 4.495 9.054 1.00 89.88 107 VAL A N 1
ATOM 774 C CA . VAL A 1 107 ? -10.478 4.473 8.323 1.00 89.88 107 VAL A CA 1
ATOM 775 C C . VAL A 1 107 ? -10.307 5.801 7.579 1.00 89.88 107 VAL A C 1
ATOM 777 O O . VAL A 1 107 ? -11.237 6.285 6.931 1.00 89.88 107 VAL A O 1
ATOM 780 N N . THR A 1 108 ? -9.132 6.415 7.707 1.00 87.81 108 THR A N 1
ATOM 781 C CA . THR A 1 108 ? -8.804 7.736 7.147 1.00 87.81 108 THR A CA 1
ATOM 782 C C . THR A 1 108 ? -7.745 7.690 6.055 1.00 87.81 108 THR A C 1
ATOM 784 O O . THR A 1 108 ? -7.640 8.640 5.285 1.00 87.81 108 THR A O 1
ATOM 787 N N . HIS A 1 109 ? -6.943 6.627 5.992 1.00 82.88 109 HIS A N 1
ATOM 788 C CA . HIS A 1 109 ? -5.884 6.478 4.998 1.00 82.88 109 HIS A CA 1
ATOM 789 C C . HIS A 1 109 ? -5.635 5.012 4.635 1.00 82.88 109 HIS A C 1
ATOM 791 O O . HIS A 1 109 ? -6.118 4.100 5.305 1.00 82.88 109 HIS A O 1
ATOM 797 N N . VAL A 1 110 ? -4.885 4.795 3.559 1.00 83.44 110 VAL A N 1
ATOM 798 C CA . VAL A 1 110 ? -4.372 3.486 3.149 1.00 83.44 110 VAL A CA 1
ATOM 799 C C . VAL A 1 110 ? -2.885 3.658 2.869 1.00 83.44 110 VAL A C 1
ATOM 801 O O . VAL A 1 110 ? -2.496 4.604 2.185 1.00 83.44 110 VAL A O 1
ATOM 804 N N . LYS A 1 111 ? -2.061 2.763 3.402 1.00 83.62 111 LYS A N 1
ATOM 805 C CA . LYS A 1 111 ? -0.637 2.653 3.078 1.00 83.62 111 LYS A CA 1
ATOM 806 C C . LYS A 1 111 ? -0.361 1.175 2.832 1.00 83.62 111 LYS A C 1
ATOM 808 O O . LYS A 1 111 ? -0.484 0.425 3.791 1.00 83.62 111 LYS A O 1
ATOM 813 N N . PRO A 1 112 ? -0.033 0.717 1.617 1.00 88.56 112 PRO A N 1
ATOM 814 C CA . PRO A 1 112 ? 0.270 -0.694 1.403 1.00 88.56 112 PRO A CA 1
ATOM 815 C C . PRO A 1 112 ? 1.465 -1.170 2.243 1.00 88.56 112 PRO A C 1
ATOM 817 O O . PRO A 1 112 ? 2.283 -0.370 2.702 1.00 88.56 112 PRO A O 1
ATOM 820 N N . HIS A 1 113 ? 1.561 -2.477 2.463 1.00 91.06 113 HIS A N 1
ATOM 821 C CA . HIS A 1 113 ? 2.637 -3.116 3.214 1.00 91.06 113 HIS A CA 1
ATOM 822 C C . HIS A 1 113 ? 3.683 -3.747 2.292 1.00 91.06 113 HIS A C 1
ATOM 824 O O . HIS A 1 113 ? 3.360 -4.287 1.235 1.00 91.06 113 HIS A O 1
ATOM 830 N N . GLY A 1 114 ? 4.939 -3.754 2.747 1.00 88.06 114 GLY A N 1
ATOM 831 C CA . GLY A 1 114 ? 5.980 -4.648 2.238 1.00 88.06 114 GLY A CA 1
ATOM 832 C C . GLY A 1 114 ? 6.161 -4.606 0.722 1.00 88.06 114 GLY A C 1
ATOM 833 O O . GLY A 1 114 ? 6.298 -3.536 0.132 1.00 88.06 114 GLY A O 1
ATOM 834 N N . ALA A 1 115 ? 6.170 -5.781 0.091 1.00 84.25 115 ALA A N 1
ATOM 835 C CA . ALA A 1 115 ? 6.370 -5.887 -1.351 1.00 84.25 115 ALA A CA 1
ATOM 836 C C . ALA A 1 115 ? 5.256 -5.198 -2.147 1.00 84.25 115 ALA A C 1
ATOM 838 O O . ALA A 1 115 ? 5.549 -4.609 -3.181 1.00 84.25 115 ALA A O 1
ATOM 839 N N . LEU A 1 116 ? 4.018 -5.192 -1.641 1.00 82.94 116 LEU A N 1
ATOM 840 C CA . LEU A 1 116 ? 2.926 -4.465 -2.285 1.00 82.94 116 LEU A CA 1
ATOM 841 C C . LEU A 1 116 ? 3.179 -2.952 -2.268 1.00 82.94 116 LEU A C 1
ATOM 843 O O . LEU A 1 116 ? 2.888 -2.283 -3.245 1.00 82.94 116 LEU A O 1
ATOM 847 N N . ASN A 1 117 ? 3.770 -2.404 -1.201 1.00 77.12 117 ASN A N 1
ATOM 848 C CA . ASN A 1 117 ? 4.168 -0.992 -1.175 1.00 77.12 117 ASN A CA 1
ATOM 849 C C . ASN A 1 117 ? 5.309 -0.685 -2.143 1.00 77.12 117 ASN A C 1
ATOM 851 O O . ASN A 1 117 ? 5.301 0.359 -2.784 1.00 77.12 117 ASN A O 1
ATOM 855 N N . ASN A 1 118 ? 6.287 -1.583 -2.240 1.00 67.38 118 ASN A N 1
ATOM 856 C CA . ASN A 1 118 ? 7.421 -1.404 -3.145 1.00 67.38 118 ASN A CA 1
ATOM 857 C C . ASN A 1 118 ? 6.995 -1.508 -4.615 1.00 67.38 118 ASN A C 1
ATOM 859 O O . ASN A 1 118 ? 7.577 -0.845 -5.459 1.00 67.38 118 ASN A O 1
ATOM 863 N N . GLN A 1 119 ? 5.960 -2.302 -4.900 1.00 65.38 119 GLN A N 1
ATOM 864 C CA . GLN A 1 119 ? 5.330 -2.409 -6.217 1.00 65.38 119 GLN A CA 1
ATOM 865 C C . GLN A 1 119 ? 4.160 -1.428 -6.409 1.00 65.38 119 GLN A C 1
ATOM 867 O O . GLN A 1 119 ? 3.574 -1.382 -7.485 1.00 65.38 119 GLN A O 1
ATOM 872 N N . ALA A 1 120 ? 3.811 -0.610 -5.405 1.00 50.94 120 ALA A N 1
ATOM 873 C CA . ALA A 1 120 ? 2.696 0.347 -5.490 1.00 50.94 120 ALA A CA 1
ATOM 874 C C . ALA A 1 120 ? 2.939 1.460 -6.527 1.00 50.94 120 ALA A C 1
ATOM 876 O O . ALA A 1 120 ? 2.029 2.210 -6.875 1.00 50.94 120 ALA A O 1
ATOM 877 N N . SER A 1 121 ? 4.163 1.541 -7.039 1.00 46.69 121 SER A N 1
ATOM 878 C CA . SER A 1 121 ? 4.570 2.229 -8.259 1.00 46.69 121 SER A CA 1
ATOM 879 C C . SER A 1 121 ? 3.821 1.777 -9.528 1.00 46.69 121 SER A C 1
ATOM 881 O O . SER A 1 121 ? 3.855 2.504 -10.519 1.00 46.69 121 SER A O 1
ATOM 883 N N . GLU A 1 122 ? 3.109 0.643 -9.495 1.00 49.31 122 GLU A N 1
ATOM 884 C CA . GLU A 1 122 ? 2.402 0.032 -10.637 1.00 49.31 122 GLU A CA 1
ATOM 885 C C . GLU A 1 122 ? 0.857 0.048 -10.519 1.00 49.31 122 GLU A C 1
ATOM 887 O O . GLU A 1 122 ? 0.154 -0.425 -11.413 1.00 49.31 122 GLU A O 1
ATOM 892 N N . ASP A 1 123 ? 0.280 0.557 -9.424 1.00 59.69 123 ASP A N 1
ATOM 893 C CA . ASP A 1 123 ? -1.003 0.011 -8.960 1.00 59.69 123 ASP A CA 1
ATOM 894 C C . ASP A 1 123 ? -2.262 0.822 -9.347 1.00 59.69 123 ASP A C 1
ATOM 896 O O . ASP A 1 123 ? -2.902 1.495 -8.528 1.00 59.69 123 ASP A O 1
ATOM 900 N N . ILE A 1 124 ? -2.662 0.701 -10.622 1.00 60.19 124 ILE A N 1
ATOM 901 C CA . ILE A 1 124 ? -4.008 1.087 -11.100 1.00 60.19 124 ILE A CA 1
ATOM 902 C C . ILE A 1 124 ? -5.091 0.388 -10.260 1.00 60.19 124 ILE A C 1
ATOM 904 O O . ILE A 1 124 ? -6.106 1.001 -9.937 1.00 60.19 124 ILE A O 1
ATOM 908 N N . ALA A 1 125 ? -4.873 -0.865 -9.848 1.00 61.19 125 ALA A N 1
ATOM 909 C CA . ALA A 1 125 ? -5.866 -1.643 -9.113 1.00 61.19 125 ALA A CA 1
ATOM 910 C C . ALA A 1 125 ? -6.100 -1.098 -7.692 1.00 61.19 125 ALA A C 1
ATOM 912 O O . ALA A 1 125 ? -7.248 -1.014 -7.253 1.00 61.19 125 ALA A O 1
ATOM 913 N N . LEU A 1 126 ? -5.055 -0.651 -6.990 1.00 66.50 126 LEU A N 1
ATOM 914 C CA . LEU A 1 126 ? -5.158 0.081 -5.725 1.00 66.50 126 LEU A CA 1
ATOM 915 C C . LEU A 1 126 ? -5.876 1.411 -5.927 1.00 66.50 126 LEU A C 1
ATOM 917 O O . LEU A 1 126 ? -6.751 1.756 -5.128 1.00 66.50 126 LEU A O 1
ATOM 921 N N . ALA A 1 127 ? -5.542 2.142 -6.993 1.00 67.38 127 ALA A N 1
ATOM 922 C CA . ALA A 1 127 ? -6.203 3.402 -7.301 1.00 67.38 127 ALA A CA 1
ATOM 923 C C . ALA A 1 127 ? -7.711 3.211 -7.538 1.00 67.38 127 ALA A C 1
ATOM 925 O O . ALA A 1 127 ? -8.528 3.930 -6.956 1.00 67.38 127 ALA A O 1
ATOM 926 N N . ASP A 1 128 ? -8.085 2.198 -8.316 1.00 69.62 128 ASP A N 1
ATOM 927 C CA . ASP A 1 128 ? -9.475 1.858 -8.610 1.00 69.62 128 ASP A CA 1
ATOM 928 C C . ASP A 1 128 ? -10.192 1.304 -7.369 1.00 69.62 128 ASP A C 1
ATOM 930 O O . ASP A 1 128 ? -11.354 1.628 -7.110 1.00 69.62 128 ASP A O 1
ATOM 934 N N . ALA A 1 129 ? -9.518 0.484 -6.553 1.00 70.69 129 ALA A N 1
ATOM 935 C CA . ALA A 1 129 ? -10.062 -0.056 -5.305 1.00 70.69 129 ALA A CA 1
ATOM 936 C C . ALA A 1 129 ? -10.413 1.069 -4.331 1.00 70.69 129 ALA A C 1
ATOM 938 O O . ALA A 1 129 ? -11.526 1.111 -3.800 1.00 70.69 129 ALA A O 1
ATOM 939 N N . VAL A 1 130 ? -9.494 2.018 -4.144 1.00 70.88 130 VAL A N 1
ATOM 940 C CA . VAL A 1 130 ? -9.741 3.225 -3.357 1.00 70.88 130 VAL A CA 1
ATOM 941 C C . VAL A 1 130 ? -10.885 4.037 -3.964 1.00 70.88 130 VAL A C 1
ATOM 943 O O . VAL A 1 130 ? -11.789 4.435 -3.228 1.00 70.88 130 VAL A O 1
ATOM 946 N N . ALA A 1 131 ? -10.900 4.252 -5.283 1.00 73.00 131 ALA A N 1
ATOM 947 C CA . ALA A 1 131 ? -11.959 5.004 -5.953 1.00 73.00 131 ALA A CA 1
ATOM 948 C C . ALA A 1 131 ? -13.351 4.382 -5.730 1.00 73.00 131 ALA A C 1
ATOM 950 O O . ALA A 1 131 ? -14.286 5.098 -5.366 1.00 73.00 131 ALA A O 1
ATOM 951 N N . ARG A 1 132 ? -13.489 3.054 -5.848 1.00 75.31 132 ARG A N 1
ATOM 952 C CA . ARG A 1 132 ? -14.746 2.341 -5.552 1.00 75.31 132 ARG A CA 1
ATOM 953 C C . ARG A 1 132 ? -15.143 2.439 -4.083 1.00 75.31 132 ARG A C 1
ATOM 955 O O . ARG A 1 132 ? -16.289 2.753 -3.783 1.00 75.31 132 ARG A O 1
ATOM 962 N N . LEU A 1 133 ? -14.206 2.243 -3.155 1.00 72.06 133 LEU A N 1
ATOM 963 C CA . LEU A 1 133 ? -14.483 2.376 -1.719 1.00 72.06 133 LEU A CA 1
ATOM 964 C C . LEU A 1 133 ? -14.942 3.793 -1.345 1.00 72.06 133 LEU A C 1
ATOM 966 O O . LEU A 1 133 ? -15.781 3.956 -0.456 1.00 72.06 133 LEU A O 1
ATOM 970 N N . ARG A 1 134 ? -14.425 4.816 -2.032 1.00 75.56 134 ARG A N 1
ATOM 971 C CA . ARG A 1 134 ? -14.888 6.202 -1.895 1.00 75.56 134 ARG A CA 1
ATOM 972 C C . ARG A 1 134 ? -16.287 6.398 -2.469 1.00 75.56 134 ARG A C 1
ATOM 974 O O . ARG A 1 134 ? -17.116 7.005 -1.796 1.00 75.56 134 ARG A O 1
ATOM 981 N N . ALA A 1 135 ? -16.555 5.890 -3.674 1.00 77.56 135 ALA A N 1
ATOM 982 C CA . ALA A 1 135 ? -17.875 5.970 -4.304 1.00 77.56 135 ALA A CA 1
ATOM 983 C C . ALA A 1 135 ? -18.965 5.306 -3.441 1.00 77.56 135 ALA A C 1
ATOM 985 O O . ALA A 1 135 ? -20.062 5.843 -3.308 1.00 77.56 135 ALA A O 1
ATOM 986 N N . ASP A 1 136 ? -18.620 4.208 -2.767 1.00 78.44 136 ASP A N 1
ATOM 987 C CA . ASP A 1 136 ? -19.486 3.495 -1.824 1.00 78.44 136 ASP A CA 1
ATOM 988 C C . ASP A 1 136 ? -19.630 4.190 -0.452 1.00 78.44 136 ASP A C 1
ATOM 990 O O . ASP A 1 136 ? -20.317 3.677 0.433 1.00 78.44 136 ASP A O 1
ATOM 994 N N . GLY A 1 137 ? -18.944 5.315 -0.213 1.00 76.50 137 GLY A N 1
ATOM 995 C CA . GLY A 1 137 ? -18.942 6.016 1.077 1.00 76.50 137 GLY A CA 1
ATOM 996 C C . GLY A 1 137 ? -18.231 5.265 2.212 1.00 76.50 137 GLY A C 1
ATOM 997 O O . GLY A 1 137 ? -18.361 5.642 3.376 1.00 76.50 137 GLY A O 1
ATOM 998 N N . LYS A 1 138 ? -17.474 4.208 1.894 1.00 70.31 138 LYS A N 1
ATOM 999 C CA . LYS A 1 138 ? -16.766 3.355 2.867 1.00 70.31 138 LYS A CA 1
ATOM 1000 C C . LYS A 1 138 ? -15.424 3.931 3.300 1.00 70.31 138 LYS A C 1
ATOM 1002 O O . LYS A 1 138 ? -14.878 3.507 4.317 1.00 70.31 138 LYS A O 1
ATOM 1007 N N . LEU A 1 139 ? -14.889 4.886 2.543 1.00 68.62 139 LEU A N 1
ATOM 1008 C CA . LEU A 1 139 ? -13.631 5.545 2.853 1.00 68.62 139 LEU A CA 1
ATOM 1009 C C . LEU A 1 139 ? -13.803 7.062 2.851 1.00 68.62 139 LEU A C 1
ATOM 1011 O O . LEU A 1 139 ? -14.356 7.650 1.922 1.00 68.62 139 LEU A O 1
ATOM 1015 N N . ALA A 1 140 ? -13.347 7.699 3.926 1.00 61.53 140 ALA A N 1
ATOM 1016 C CA . ALA A 1 140 ? -13.539 9.124 4.114 1.00 61.53 140 ALA A CA 1
ATOM 1017 C C . ALA A 1 140 ? -12.330 9.914 3.597 1.00 61.53 140 ALA A C 1
ATOM 1019 O O . ALA A 1 140 ? -11.282 9.938 4.237 1.00 61.53 140 ALA A O 1
ATOM 1020 N N . GLY A 1 141 ? -12.516 10.604 2.471 1.00 62.19 141 GLY A N 1
ATOM 1021 C CA . GLY A 1 141 ? -11.463 11.365 1.788 1.00 62.19 141 GLY A CA 1
ATOM 1022 C C . GLY A 1 141 ? -10.806 10.574 0.658 1.00 62.19 141 GLY A C 1
ATOM 1023 O O . GLY A 1 141 ? -11.265 9.488 0.321 1.00 62.19 141 GLY A O 1
ATOM 1024 N N . ASP A 1 142 ? -9.775 11.146 0.037 1.00 65.62 142 ASP A N 1
ATOM 1025 C CA . ASP A 1 142 ? -8.914 10.429 -0.907 1.00 65.62 142 ASP A CA 1
ATOM 1026 C C . ASP A 1 142 ? -7.561 10.143 -0.236 1.00 65.62 142 ASP A C 1
ATOM 1028 O O . ASP A 1 142 ? -6.853 11.091 0.112 1.00 65.62 142 ASP A O 1
ATOM 1032 N N . PRO A 1 143 ? -7.221 8.871 0.037 1.00 59.91 143 PRO A N 1
ATOM 1033 C CA . PRO A 1 143 ? -5.959 8.501 0.654 1.00 59.91 143 PRO A CA 1
ATOM 1034 C C . PRO A 1 143 ? -4.805 8.545 -0.355 1.00 59.91 143 PRO A C 1
ATOM 1036 O O . PRO A 1 143 ? -3.646 8.552 0.063 1.00 59.91 143 PRO A O 1
ATOM 1039 N N . LEU A 1 144 ? -5.098 8.591 -1.660 1.00 67.12 144 LEU A N 1
ATOM 1040 C CA . LEU A 1 144 ? -4.093 8.730 -2.704 1.00 67.12 144 LEU A CA 1
ATOM 1041 C C . LEU A 1 144 ? -3.652 10.192 -2.769 1.00 67.12 144 LEU A C 1
ATOM 1043 O O . LEU A 1 144 ? -4.465 11.110 -2.856 1.00 67.12 144 LEU A O 1
ATOM 1047 N N . ARG A 1 145 ? -2.338 10.417 -2.712 1.00 62.03 145 ARG A N 1
ATOM 1048 C CA . ARG A 1 145 ? -1.760 11.772 -2.737 1.00 62.03 145 ARG A CA 1
ATOM 1049 C C . ARG A 1 145 ? -1.482 12.295 -4.143 1.00 62.03 145 ARG A C 1
ATOM 1051 O O . ARG A 1 145 ? -1.225 13.484 -4.290 1.00 62.03 145 ARG A O 1
ATOM 1058 N N . GLY A 1 146 ? -1.525 11.417 -5.136 1.00 67.88 146 GLY A N 1
ATOM 1059 C CA . GLY A 1 146 ? -1.279 11.719 -6.537 1.00 67.88 146 GLY A CA 1
ATOM 1060 C C . GLY A 1 146 ? -1.060 10.436 -7.325 1.00 67.88 146 GLY A C 1
ATOM 1061 O O . GLY A 1 146 ? -0.892 9.363 -6.738 1.00 67.88 146 GLY A O 1
ATOM 1062 N N . GLN A 1 147 ? -1.088 10.545 -8.647 1.00 75.06 147 GLN A N 1
ATOM 1063 C CA . GLN A 1 147 ? -0.789 9.418 -9.526 1.00 75.06 147 GLN A CA 1
ATOM 1064 C C . GLN A 1 147 ? 0.723 9.196 -9.630 1.00 75.06 147 GLN A C 1
ATOM 1066 O O . GLN A 1 147 ? 1.521 10.135 -9.520 1.00 75.06 147 GLN A O 1
ATOM 1071 N N . VAL A 1 148 ? 1.101 7.945 -9.866 1.00 76.75 148 VAL A N 1
ATOM 1072 C CA . VAL A 1 148 ? 2.465 7.535 -10.191 1.00 76.75 148 VAL A CA 1
ATOM 1073 C C . VAL A 1 148 ? 2.442 6.727 -11.480 1.00 76.75 148 VAL A C 1
ATOM 1075 O O . VAL A 1 148 ? 1.440 6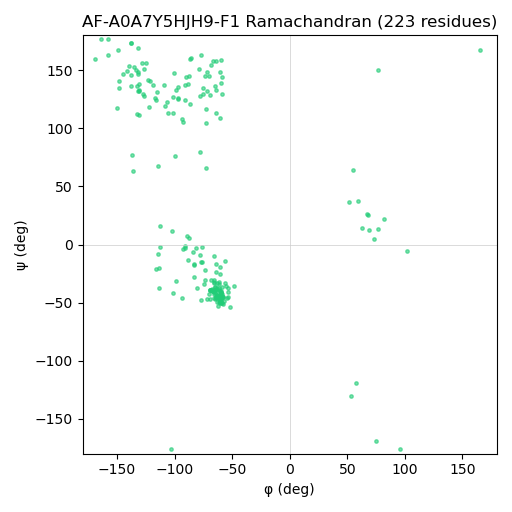.086 -11.794 1.00 76.75 148 VAL A O 1
ATOM 1078 N N . ALA A 1 149 ? 3.534 6.777 -12.228 1.00 77.94 149 ALA A N 1
ATOM 1079 C CA . ALA A 1 149 ? 3.768 5.893 -13.357 1.00 77.94 149 ALA A CA 1
ATOM 1080 C C . ALA A 1 149 ? 5.168 5.300 -13.253 1.00 77.94 149 ALA A C 1
ATOM 1082 O O . ALA A 1 149 ? 6.098 5.958 -12.775 1.00 77.94 149 ALA A O 1
ATOM 1083 N N . ALA A 1 150 ? 5.287 4.063 -13.714 1.00 77.50 150 ALA A N 1
ATOM 1084 C CA . ALA A 1 150 ? 6.528 3.323 -13.788 1.00 77.50 150 ALA A CA 1
ATOM 1085 C C . ALA A 1 150 ? 6.784 2.912 -15.237 1.00 77.50 150 ALA A C 1
ATOM 1087 O O . ALA A 1 150 ? 5.854 2.542 -15.954 1.00 77.50 150 ALA A O 1
ATOM 1088 N N . VAL A 1 151 ? 8.041 2.993 -15.655 1.00 79.81 151 VAL A N 1
ATOM 1089 C CA . VAL A 1 151 ? 8.511 2.535 -16.965 1.00 79.81 151 VAL A CA 1
ATOM 1090 C C . VAL A 1 151 ? 9.882 1.888 -16.816 1.00 79.81 151 VAL A C 1
ATOM 1092 O O . VAL A 1 151 ? 10.672 2.297 -15.960 1.00 79.81 151 VAL A O 1
ATOM 1095 N N . SER A 1 152 ? 10.176 0.916 -17.677 1.00 82.56 152 SER A N 1
ATOM 1096 C CA . SER A 1 152 ? 11.540 0.426 -17.885 1.00 82.56 152 SER A CA 1
ATOM 1097 C C . SER A 1 152 ? 12.210 1.225 -19.007 1.00 82.56 152 SER A C 1
ATOM 1099 O O . SER A 1 152 ? 11.568 1.642 -19.975 1.00 82.56 152 SER A O 1
ATOM 1101 N N . VAL A 1 153 ? 13.507 1.470 -18.867 1.00 85.94 153 VAL A N 1
ATOM 1102 C CA . VAL A 1 153 ? 14.381 2.040 -19.890 1.00 85.94 153 VAL A CA 1
ATOM 1103 C C . VAL A 1 153 ? 15.703 1.287 -19.881 1.00 85.94 153 VAL A C 1
ATOM 1105 O O . VAL A 1 153 ? 16.203 0.912 -18.828 1.00 85.94 153 VAL A O 1
ATOM 1108 N N . GLY A 1 154 ? 16.331 1.125 -21.038 1.00 86.81 154 GLY A N 1
ATOM 1109 C CA . GLY A 1 154 ? 17.627 0.456 -21.097 1.00 86.81 154 GLY A CA 1
ATOM 1110 C C . GLY A 1 154 ? 18.433 0.814 -22.326 1.00 86.81 154 GLY A C 1
ATOM 1111 O O . GLY A 1 154 ? 17.982 1.568 -23.187 1.00 86.81 154 GLY A O 1
ATOM 1112 N N . VAL A 1 155 ? 19.655 0.291 -22.400 1.00 87.31 155 VAL A N 1
ATOM 1113 C CA . VAL A 1 155 ? 20.556 0.510 -23.537 1.00 87.31 155 VAL A CA 1
ATOM 1114 C C . VAL A 1 155 ? 20.685 -0.770 -24.348 1.00 87.31 155 VAL A C 1
ATOM 1116 O O . VAL A 1 155 ? 21.187 -1.775 -23.847 1.00 87.31 155 VAL A O 1
ATOM 1119 N N . VAL A 1 156 ? 20.288 -0.718 -25.619 1.00 85.06 156 VAL A N 1
ATOM 1120 C CA . VAL A 1 156 ? 20.391 -1.837 -26.564 1.00 85.06 156 VAL A CA 1
ATOM 1121 C C . VAL A 1 156 ? 21.224 -1.400 -27.764 1.00 85.06 156 VAL A C 1
ATOM 1123 O O . VAL A 1 156 ? 20.875 -0.453 -28.470 1.00 85.06 156 VAL A O 1
ATOM 1126 N N . GLY A 1 157 ? 22.365 -2.057 -27.989 1.00 84.81 157 GLY A N 1
ATOM 1127 C CA . GLY A 1 157 ? 23.281 -1.693 -29.073 1.00 84.81 157 GLY A CA 1
ATOM 1128 C C . GLY A 1 157 ? 23.789 -0.252 -28.951 1.00 84.81 157 GLY A C 1
ATOM 1129 O O . GLY A 1 157 ? 23.884 0.456 -29.952 1.00 84.81 157 GLY A O 1
ATOM 1130 N N . GLY A 1 158 ? 24.040 0.209 -27.722 1.00 85.25 158 GLY A N 1
ATOM 1131 C CA . GLY A 1 158 ? 24.429 1.592 -27.420 1.00 85.25 158 GLY A CA 1
ATOM 1132 C C . GLY A 1 158 ? 23.315 2.643 -27.543 1.00 85.25 158 GLY A C 1
ATOM 1133 O O . GLY A 1 158 ? 23.596 3.830 -27.388 1.00 85.25 158 GLY A O 1
ATOM 1134 N N . THR A 1 159 ? 22.066 2.245 -27.808 1.00 85.56 1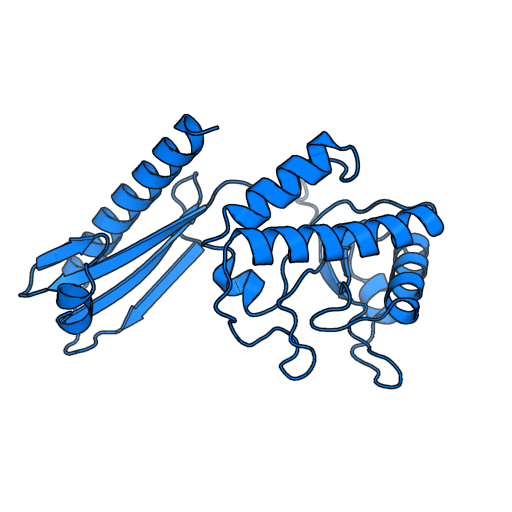59 THR A N 1
ATOM 1135 C CA . THR A 1 159 ? 20.929 3.170 -27.943 1.00 85.56 159 THR A CA 1
ATOM 1136 C C . THR A 1 159 ? 20.010 3.090 -26.720 1.00 85.56 159 THR A C 1
ATOM 1138 O O . THR A 1 159 ? 19.506 2.004 -26.435 1.00 85.56 159 THR A O 1
ATOM 1141 N N . PRO A 1 160 ? 19.758 4.204 -26.002 1.00 87.94 160 PRO A N 1
ATOM 1142 C CA . PRO A 1 160 ? 18.735 4.267 -24.962 1.00 87.94 160 PRO A CA 1
ATOM 1143 C C . PRO A 1 160 ? 17.329 4.065 -25.537 1.00 87.94 160 PRO A C 1
ATOM 1145 O O . PRO A 1 160 ? 16.962 4.693 -26.532 1.00 87.94 160 PRO A O 1
ATOM 1148 N N . MET A 1 161 ? 16.538 3.216 -24.895 1.00 85.19 161 MET A N 1
ATOM 1149 C CA . MET A 1 161 ? 15.194 2.826 -25.311 1.00 85.19 161 MET A CA 1
ATOM 1150 C C . MET A 1 161 ? 14.236 2.840 -24.116 1.00 85.19 161 MET A C 1
ATOM 1152 O O . MET A 1 161 ? 14.664 2.700 -22.973 1.00 85.19 161 MET A O 1
ATOM 1156 N N . LEU A 1 162 ? 12.950 3.055 -24.399 1.00 83.94 162 LEU A N 1
ATOM 1157 C CA . LEU A 1 162 ? 11.846 3.064 -23.436 1.00 83.94 162 LEU A CA 1
ATOM 1158 C C . LEU A 1 162 ? 10.981 1.826 -23.657 1.00 83.94 162 LEU A C 1
ATOM 1160 O O . LEU A 1 162 ? 10.663 1.537 -24.807 1.00 83.94 162 LEU A O 1
ATOM 1164 N N . ASP A 1 163 ? 10.570 1.187 -22.561 1.00 64.12 163 ASP A N 1
ATOM 1165 C CA . ASP A 1 163 ? 9.610 0.078 -22.516 1.00 64.12 163 ASP A CA 1
ATOM 1166 C C . ASP A 1 163 ? 10.026 -1.094 -23.424 1.00 64.12 163 ASP A C 1
ATOM 1168 O O . ASP A 1 163 ? 9.400 -1.390 -24.444 1.00 64.12 163 ASP A O 1
ATOM 1172 N N . LEU A 1 164 ? 11.166 -1.705 -23.077 1.00 59.38 164 LEU A N 1
ATOM 1173 C CA . LEU A 1 164 ? 11.825 -2.746 -23.868 1.00 59.38 164 LEU A CA 1
ATOM 1174 C C . LEU A 1 164 ? 10.902 -3.955 -24.087 1.00 59.38 164 LEU A C 1
ATOM 1176 O O . LEU A 1 164 ? 10.385 -4.545 -23.136 1.00 59.38 164 LEU A O 1
ATOM 1180 N N . ALA A 1 165 ? 10.749 -4.404 -25.337 1.00 60.59 165 ALA A N 1
ATOM 1181 C CA . ALA A 1 165 ? 10.094 -5.681 -25.601 1.00 60.59 165 ALA A CA 1
ATOM 1182 C C . ALA A 1 165 ? 10.970 -6.843 -25.092 1.00 60.59 165 ALA A C 1
ATOM 1184 O O . ALA A 1 165 ? 12.191 -6.740 -25.061 1.00 60.59 165 ALA A O 1
ATOM 1185 N N . TYR A 1 166 ? 10.380 -8.001 -24.769 1.00 48.66 166 TYR A N 1
ATOM 1186 C CA . TYR A 1 166 ? 11.084 -9.129 -24.120 1.00 48.66 166 TYR A CA 1
ATOM 1187 C C . TYR A 1 166 ? 12.429 -9.537 -24.770 1.00 48.66 166 TYR A C 1
ATOM 1189 O O . TYR A 1 166 ? 13.381 -9.901 -24.084 1.00 48.66 166 TYR A O 1
ATOM 1197 N N . ASN A 1 167 ? 12.533 -9.465 -26.103 1.00 61.53 167 ASN A N 1
ATOM 1198 C CA . ASN A 1 167 ? 13.776 -9.781 -26.821 1.00 61.53 167 ASN A CA 1
ATOM 1199 C C . ASN A 1 167 ? 14.859 -8.699 -26.663 1.00 61.53 167 ASN A C 1
ATOM 1201 O O . ASN A 1 167 ? 16.049 -9.002 -26.731 1.00 61.53 167 ASN A O 1
ATOM 1205 N N . GLU A 1 168 ? 14.447 -7.447 -26.495 1.00 57.97 168 GLU A N 1
ATOM 1206 C CA . GLU A 1 168 ? 15.309 -6.281 -26.299 1.00 57.97 168 GLU A CA 1
ATOM 1207 C C . GLU A 1 168 ? 15.772 -6.201 -24.841 1.00 57.97 168 GLU A C 1
ATOM 1209 O O . GLU A 1 168 ? 16.946 -5.941 -24.598 1.00 57.97 168 GLU A O 1
ATOM 1214 N N . ASP A 1 169 ? 14.892 -6.554 -23.901 1.00 59.94 169 ASP A N 1
ATOM 1215 C CA . ASP A 1 169 ? 15.172 -6.644 -22.465 1.00 59.94 169 ASP A CA 1
ATOM 1216 C C . ASP A 1 169 ? 16.255 -7.695 -22.154 1.00 59.94 169 ASP A C 1
ATOM 1218 O O . ASP A 1 169 ? 17.307 -7.388 -21.596 1.00 59.94 169 ASP A O 1
ATOM 1222 N N . ALA A 1 170 ? 16.120 -8.919 -22.686 1.00 64.62 170 ALA A N 1
ATOM 1223 C CA . ALA A 1 170 ? 17.178 -9.940 -22.593 1.00 64.62 170 ALA A CA 1
ATOM 1224 C C . ALA A 1 170 ? 18.507 -9.500 -23.261 1.00 64.62 170 ALA A C 1
ATOM 1226 O O . ALA A 1 170 ? 19.609 -9.979 -22.945 1.00 64.62 170 ALA A O 1
ATOM 1227 N N . GLY A 1 171 ? 18.405 -8.597 -24.236 1.00 71.44 171 GLY A N 1
ATOM 1228 C CA . GLY A 1 171 ? 19.514 -8.030 -24.988 1.00 71.44 171 GLY A CA 1
ATOM 1229 C C . GLY A 1 171 ? 20.206 -6.856 -24.296 1.00 71.44 171 GLY A C 1
ATOM 1230 O O . GLY A 1 171 ? 21.362 -6.591 -24.642 1.00 71.44 171 GLY A O 1
ATOM 1231 N N . ALA A 1 172 ? 19.574 -6.220 -23.310 1.00 78.12 172 ALA A N 1
ATOM 1232 C CA . ALA A 1 172 ? 20.011 -4.951 -22.752 1.00 78.12 172 ALA A CA 1
ATOM 1233 C C . ALA A 1 172 ? 21.425 -5.018 -22.155 1.00 78.12 172 ALA A C 1
ATOM 1235 O O . ALA A 1 172 ? 21.853 -6.002 -21.545 1.00 78.12 172 ALA A O 1
ATOM 1236 N N . GLU A 1 173 ? 22.195 -3.964 -22.399 1.00 85.56 173 GLU A N 1
ATOM 1237 C CA . GLU A 1 173 ? 23.512 -3.747 -21.799 1.00 85.56 173 GLU A CA 1
ATOM 1238 C C . GLU A 1 173 ? 23.390 -3.114 -20.410 1.00 85.56 173 GLU A C 1
ATOM 1240 O O . GLU A 1 173 ? 24.274 -3.293 -19.568 1.00 85.56 173 GLU A O 1
ATOM 1245 N N . VAL A 1 174 ? 22.302 -2.367 -20.214 1.00 86.19 174 VAL A N 1
ATOM 1246 C CA . VAL A 1 174 ? 21.931 -1.602 -19.026 1.00 86.19 174 VAL A CA 1
ATOM 1247 C C . VAL A 1 174 ? 20.410 -1.611 -18.946 1.00 86.19 174 VAL A C 1
ATOM 1249 O O . VAL A 1 174 ? 19.774 -1.353 -19.968 1.00 86.19 174 VAL A O 1
ATOM 1252 N N . ASP A 1 175 ? 19.857 -1.853 -17.763 1.00 85.06 175 ASP A N 1
ATOM 1253 C CA . ASP A 1 175 ? 18.413 -1.836 -17.507 1.00 85.06 175 ASP A CA 1
ATOM 1254 C C . ASP A 1 175 ? 18.102 -0.985 -16.271 1.00 85.06 175 ASP A C 1
ATOM 1256 O O . ASP A 1 175 ? 18.780 -1.090 -15.243 1.00 85.06 175 ASP A O 1
ATOM 1260 N N . LEU A 1 176 ? 17.111 -0.105 -16.396 1.00 83.31 176 LEU A N 1
ATOM 1261 C CA . LEU A 1 176 ? 16.622 0.789 -15.360 1.00 83.31 176 LEU A CA 1
ATOM 1262 C C . LEU A 1 176 ? 15.096 0.726 -15.283 1.00 83.31 176 LEU A C 1
ATOM 1264 O O . LEU A 1 176 ? 14.394 0.974 -16.257 1.00 83.31 176 LEU A O 1
ATOM 1268 N N . ASN A 1 177 ? 14.588 0.576 -14.068 1.00 80.44 177 ASN A N 1
ATOM 1269 C CA . ASN A 1 177 ? 13.197 0.811 -13.724 1.00 80.44 177 ASN A CA 1
ATOM 1270 C C . ASN A 1 177 ? 13.074 2.174 -13.042 1.00 80.44 177 ASN A C 1
ATOM 1272 O O . ASN A 1 177 ? 13.789 2.483 -12.081 1.00 80.44 177 ASN A O 1
ATOM 1276 N N . VAL A 1 178 ? 12.182 3.013 -13.562 1.00 80.75 178 VAL A N 1
ATOM 1277 C CA . VAL A 1 178 ? 11.998 4.387 -13.095 1.00 80.75 178 VAL A CA 1
ATOM 1278 C C . VAL A 1 178 ? 10.539 4.613 -12.746 1.00 80.75 178 VAL A C 1
ATOM 1280 O O . VAL A 1 178 ? 9.651 4.407 -13.570 1.00 80.75 178 VAL A O 1
ATOM 1283 N N . VAL A 1 179 ? 10.307 5.109 -11.534 1.00 80.88 179 VAL A N 1
ATOM 1284 C CA . VAL A 1 179 ? 8.984 5.469 -11.023 1.00 80.88 179 VAL A CA 1
ATOM 1285 C C . VAL A 1 179 ? 8.936 6.969 -10.788 1.00 80.88 179 VAL A C 1
ATOM 1287 O O . VAL A 1 179 ? 9.810 7.536 -10.125 1.00 80.88 179 VAL A O 1
ATOM 1290 N N . MET A 1 180 ? 7.890 7.622 -11.290 1.00 82.00 180 MET A N 1
ATOM 1291 C CA . MET A 1 180 ? 7.695 9.063 -11.149 1.00 82.00 180 MET A CA 1
ATOM 1292 C C . MET A 1 180 ? 6.290 9.417 -10.679 1.00 82.00 180 MET A C 1
ATOM 1294 O O . MET A 1 180 ? 5.317 8.745 -11.014 1.00 82.00 180 MET A O 1
ATOM 1298 N N . THR A 1 181 ? 6.183 10.515 -9.934 1.00 81.12 181 THR A N 1
ATOM 1299 C CA . THR A 1 181 ? 4.899 11.144 -9.609 1.00 81.12 181 THR A CA 1
ATOM 1300 C C . THR A 1 181 ? 4.362 11.933 -10.800 1.00 81.12 181 THR A C 1
ATOM 1302 O O . THR A 1 181 ? 5.108 12.338 -11.693 1.00 81.12 181 THR A O 1
ATOM 1305 N N . GLU A 1 182 ? 3.073 12.262 -10.773 1.00 81.44 182 GLU A N 1
ATOM 1306 C CA . GLU A 1 182 ? 2.457 13.167 -11.751 1.00 81.44 182 GLU A CA 1
ATOM 1307 C C . GLU A 1 182 ? 2.984 14.609 -11.731 1.00 81.44 182 GLU A C 1
ATOM 1309 O O . GLU A 1 182 ? 2.788 15.345 -12.696 1.00 81.44 182 GLU A O 1
ATOM 1314 N N . ALA A 1 183 ? 3.672 15.014 -10.659 1.00 83.81 183 ALA A N 1
ATOM 1315 C CA . ALA A 1 183 ? 4.402 16.281 -10.605 1.00 83.81 183 ALA A CA 1
ATOM 1316 C C . ALA A 1 183 ? 5.752 16.207 -11.350 1.00 83.81 183 ALA A C 1
ATOM 1318 O O . ALA A 1 183 ? 6.401 17.228 -11.585 1.00 83.81 183 ALA A O 1
ATOM 1319 N N . GLY A 1 184 ? 6.161 15.003 -11.761 1.00 83.38 184 GLY A N 1
ATOM 1320 C CA . GLY A 1 184 ? 7.421 14.741 -12.440 1.00 83.38 184 GLY A CA 1
ATOM 1321 C C . GLY A 1 184 ? 8.614 14.616 -11.492 1.00 83.38 184 GLY A C 1
ATOM 1322 O O . GLY A 1 184 ? 9.746 14.814 -11.946 1.00 83.38 184 GLY A O 1
ATOM 1323 N N . ASP A 1 185 ? 8.363 14.300 -10.219 1.00 84.56 185 ASP A N 1
ATOM 1324 C CA . ASP A 1 185 ? 9.385 13.965 -9.226 1.00 84.56 185 ASP A CA 1
ATOM 1325 C C . ASP A 1 185 ? 9.698 12.464 -9.274 1.00 84.56 185 ASP A C 1
ATOM 1327 O O . ASP A 1 185 ? 8.802 11.644 -9.493 1.00 84.56 185 ASP A O 1
ATOM 1331 N N . PHE A 1 186 ? 10.956 12.089 -9.038 1.00 80.19 186 PHE A N 1
ATOM 1332 C CA . PHE A 1 186 ? 11.352 10.683 -8.945 1.00 80.19 186 PHE A CA 1
ATOM 1333 C C . PHE A 1 186 ? 10.906 10.078 -7.611 1.00 80.19 186 PHE A C 1
ATOM 1335 O O . PHE A 1 186 ? 11.186 10.628 -6.545 1.00 80.19 186 PHE A O 1
ATOM 1342 N N . VAL A 1 187 ? 10.236 8.929 -7.685 1.00 71.06 187 VAL A N 1
ATOM 1343 C CA . VAL A 1 187 ? 9.894 8.086 -6.531 1.00 71.06 187 VAL A CA 1
ATOM 1344 C C . VAL A 1 187 ? 10.970 7.025 -6.339 1.00 71.06 187 VAL A C 1
ATOM 1346 O O . VAL A 1 187 ? 11.455 6.831 -5.228 1.00 71.06 187 VAL A O 1
ATOM 1349 N N . GLU A 1 188 ? 11.370 6.379 -7.432 1.00 7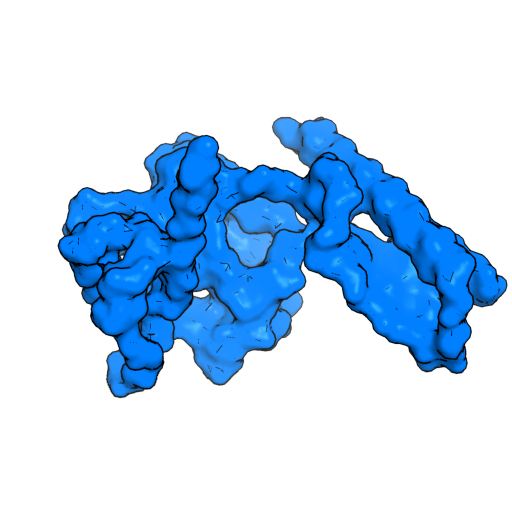5.94 188 GLU A N 1
ATOM 1350 C CA . GLU A 1 188 ? 12.389 5.340 -7.438 1.00 75.94 188 GLU A CA 1
ATOM 1351 C C . GLU A 1 188 ? 13.152 5.358 -8.767 1.00 75.94 188 GLU A C 1
ATOM 1353 O O . GLU A 1 188 ? 12.572 5.573 -9.832 1.00 75.94 188 GLU A O 1
ATOM 1358 N N . ILE A 1 189 ? 14.463 5.137 -8.683 1.00 82.38 189 ILE A N 1
ATOM 1359 C CA . ILE A 1 189 ? 15.322 4.818 -9.821 1.00 82.38 189 ILE A CA 1
ATOM 1360 C C . ILE A 1 189 ? 16.135 3.602 -9.391 1.00 82.38 189 ILE A C 1
ATOM 1362 O O . ILE A 1 189 ? 16.987 3.708 -8.506 1.00 82.38 189 ILE A O 1
ATOM 1366 N N . GLN A 1 190 ? 15.869 2.457 -10.003 1.00 81.56 190 GLN A N 1
ATOM 1367 C CA . GLN A 1 190 ? 16.654 1.242 -9.827 1.00 81.56 190 GLN A CA 1
ATOM 1368 C C . GLN A 1 190 ? 17.244 0.852 -11.163 1.00 81.56 190 GLN A C 1
ATOM 1370 O O . GLN A 1 190 ? 16.559 0.910 -12.172 1.00 81.56 190 GLN A O 1
ATOM 1375 N N . GLY A 1 191 ? 18.506 0.447 -11.184 1.00 83.12 191 GLY A N 1
ATOM 1376 C CA . GLY A 1 191 ? 19.081 -0.061 -12.413 1.00 83.12 191 GLY A CA 1
ATOM 1377 C C . GLY A 1 191 ? 20.422 -0.726 -12.230 1.0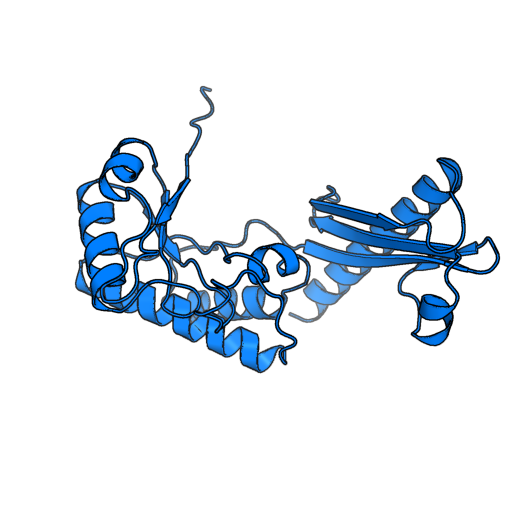0 83.12 191 GLY A C 1
ATOM 1378 O O . GLY A 1 191 ? 21.136 -0.486 -11.251 1.00 83.12 191 GLY A O 1
ATOM 1379 N N . THR A 1 192 ? 20.753 -1.538 -13.221 1.00 83.38 192 THR A N 1
ATOM 1380 C CA . THR A 1 192 ? 21.936 -2.384 -13.244 1.00 83.38 192 THR A CA 1
ATOM 1381 C C . THR A 1 192 ? 22.637 -2.228 -14.587 1.00 83.38 192 THR A C 1
ATOM 1383 O O . THR A 1 192 ? 22.020 -2.230 -15.651 1.00 83.38 192 THR A O 1
ATOM 1386 N N . GLY A 1 193 ? 23.964 -2.110 -14.552 1.00 87.94 193 GLY A N 1
ATOM 1387 C CA . GLY A 1 193 ? 24.792 -2.295 -15.741 1.00 87.94 193 GLY A CA 1
ATOM 1388 C C . GLY A 1 193 ? 24.948 -3.784 -16.037 1.00 87.94 193 GLY A C 1
ATOM 1389 O O . GLY A 1 193 ? 25.960 -4.366 -15.654 1.00 87.94 193 GLY A O 1
ATOM 1390 N N . GLU A 1 194 ? 23.939 -4.396 -16.658 1.00 85.50 194 GLU A N 1
ATOM 1391 C CA . GLU A 1 194 ? 23.831 -5.850 -16.868 1.00 85.50 194 GLU A CA 1
ATOM 1392 C C . GLU A 1 194 ? 25.059 -6.459 -17.558 1.00 85.50 194 GLU A C 1
ATOM 1394 O O . GLU A 1 194 ? 25.584 -7.493 -17.143 1.00 85.50 194 GLU A O 1
ATOM 1399 N N . LYS A 1 195 ? 25.553 -5.803 -18.614 1.00 87.06 195 LYS A N 1
ATOM 1400 C CA . LYS A 1 195 ? 26.703 -6.289 -19.403 1.00 87.06 195 LYS A CA 1
ATOM 1401 C C . LYS A 1 195 ? 27.901 -5.357 -19.331 1.00 87.06 195 LYS A C 1
ATOM 1403 O O . LYS A 1 195 ? 29.026 -5.780 -19.602 1.00 87.06 195 LYS A O 1
ATOM 1408 N N . ARG A 1 196 ? 27.676 -4.089 -18.980 1.00 91.12 196 ARG A N 1
ATOM 1409 C CA . ARG A 1 196 ? 28.729 -3.089 -18.798 1.00 91.12 196 ARG A CA 1
ATOM 1410 C C . ARG A 1 196 ? 28.277 -1.933 -17.914 1.00 91.12 196 ARG A C 1
ATOM 1412 O O . ARG A 1 196 ? 27.091 -1.671 -17.749 1.00 91.12 196 ARG A O 1
ATOM 1419 N N . ALA A 1 197 ? 29.256 -1.180 -17.424 1.00 90.94 197 ALA A N 1
ATOM 1420 C CA . ALA A 1 197 ? 29.008 0.140 -16.863 1.00 90.94 197 ALA A CA 1
ATOM 1421 C C . ALA A 1 197 ? 28.485 1.119 -17.932 1.00 90.94 197 ALA A C 1
ATOM 1423 O O . ALA A 1 197 ? 28.715 0.957 -19.137 1.00 90.94 197 ALA A O 1
ATOM 1424 N N . PHE A 1 198 ? 27.820 2.169 -17.463 1.00 93.56 198 PHE A N 1
ATOM 1425 C CA . PHE A 1 198 ? 27.237 3.219 -18.287 1.00 93.56 198 PHE A CA 1
ATOM 1426 C C . PHE A 1 198 ? 27.673 4.598 -17.813 1.00 93.56 198 PHE A C 1
ATOM 1428 O O . PHE A 1 198 ? 28.098 4.800 -16.673 1.00 93.56 198 PHE A O 1
ATOM 1435 N N . THR A 1 199 ? 27.620 5.546 -18.733 1.00 94.00 199 THR A N 1
ATOM 1436 C CA . THR A 1 199 ? 28.064 6.919 -18.515 1.00 94.00 199 THR A CA 1
ATOM 1437 C C . THR A 1 199 ? 26.951 7.780 -17.907 1.00 94.00 199 THR A C 1
ATOM 1439 O O . THR A 1 199 ? 25.769 7.469 -18.069 1.00 94.00 199 THR A O 1
ATOM 1442 N N . PRO A 1 200 ? 27.293 8.916 -17.270 1.00 94.56 200 PRO A N 1
ATOM 1443 C CA . PRO A 1 200 ? 26.294 9.897 -16.846 1.00 94.56 200 PRO A CA 1
ATOM 1444 C C . PRO A 1 200 ? 25.394 10.380 -17.993 1.00 94.56 200 PRO A C 1
ATOM 1446 O O . PRO A 1 200 ? 24.201 10.556 -17.792 1.00 94.56 200 PRO A O 1
ATOM 1449 N N . ALA A 1 201 ? 25.942 10.523 -19.205 1.00 95.00 201 ALA A N 1
ATOM 1450 C CA . ALA A 1 201 ? 25.172 10.933 -20.379 1.00 95.00 201 ALA A CA 1
ATOM 1451 C C . ALA A 1 201 ? 24.138 9.874 -20.805 1.00 95.00 201 ALA A C 1
ATOM 1453 O O . ALA A 1 201 ? 23.013 10.218 -21.160 1.00 95.00 201 ALA A O 1
ATOM 1454 N N . GLU A 1 202 ? 24.491 8.584 -20.745 1.00 92.38 202 GLU A N 1
ATOM 1455 C CA . GLU A 1 202 ? 23.542 7.489 -20.997 1.00 92.38 202 GLU A CA 1
ATOM 1456 C C . GLU A 1 202 ? 22.447 7.443 -19.928 1.00 92.38 202 GLU A C 1
ATOM 1458 O O . GLU A 1 202 ? 21.275 7.283 -20.262 1.00 92.38 202 GLU A O 1
ATOM 1463 N N . LEU A 1 203 ? 22.811 7.647 -18.657 1.00 93.38 203 LEU A N 1
ATOM 1464 C CA . LEU A 1 203 ? 21.846 7.747 -17.564 1.00 93.38 203 LEU A CA 1
ATOM 1465 C C . LEU A 1 203 ? 20.871 8.912 -17.779 1.00 93.38 203 LEU A C 1
ATOM 1467 O O . LEU A 1 203 ? 19.663 8.721 -17.683 1.00 93.38 203 LEU A O 1
ATOM 1471 N N . GLU A 1 204 ? 21.369 10.104 -18.107 1.00 95.25 204 GLU A N 1
ATOM 1472 C CA . GLU A 1 204 ? 20.529 11.273 -18.391 1.00 95.25 204 GLU A CA 1
ATOM 1473 C C . GLU A 1 204 ? 19.578 11.027 -19.569 1.00 95.25 204 GLU A C 1
ATOM 1475 O O . GLU A 1 204 ? 18.398 11.375 -19.488 1.00 95.25 204 GLU A O 1
ATOM 1480 N N . ALA A 1 205 ? 20.055 10.384 -20.639 1.00 93.44 205 ALA A N 1
ATOM 1481 C CA . ALA A 1 205 ? 19.226 10.039 -21.791 1.00 93.44 205 ALA A CA 1
ATOM 1482 C C . ALA A 1 205 ? 18.115 9.037 -21.428 1.00 93.44 205 ALA A C 1
ATOM 1484 O O . ALA A 1 205 ? 16.959 9.235 -21.809 1.00 93.44 205 ALA A O 1
ATOM 1485 N N . MET A 1 206 ? 18.439 8.001 -20.650 1.00 93.56 206 MET A N 1
ATOM 1486 C CA . MET A 1 206 ? 17.460 7.039 -20.137 1.00 93.56 206 MET A CA 1
ATOM 1487 C C . MET A 1 206 ? 16.428 7.709 -19.224 1.00 93.56 206 MET A C 1
ATOM 1489 O O . MET A 1 206 ? 15.232 7.499 -19.395 1.00 93.56 206 MET A O 1
ATOM 1493 N N . LEU A 1 207 ? 16.852 8.581 -18.306 1.00 94.00 207 LEU A N 1
ATOM 1494 C CA . LEU A 1 207 ? 15.933 9.307 -17.424 1.00 94.00 207 LEU A CA 1
ATOM 1495 C C . LEU A 1 207 ? 15.036 10.289 -18.190 1.00 94.00 207 LEU A C 1
ATOM 1497 O O . LEU A 1 207 ? 13.877 10.477 -17.820 1.00 94.00 207 LEU A O 1
ATOM 1501 N N . ALA A 1 208 ? 15.530 10.896 -19.272 1.00 93.88 208 ALA A N 1
ATOM 1502 C CA . ALA A 1 208 ? 14.716 11.739 -20.145 1.00 93.88 208 ALA A CA 1
ATOM 1503 C C . ALA A 1 208 ? 13.626 10.929 -20.867 1.00 93.88 208 ALA A C 1
ATOM 1505 O O . ALA A 1 208 ? 12.473 11.369 -20.928 1.00 93.88 208 ALA A O 1
ATOM 1506 N N . LEU A 1 209 ? 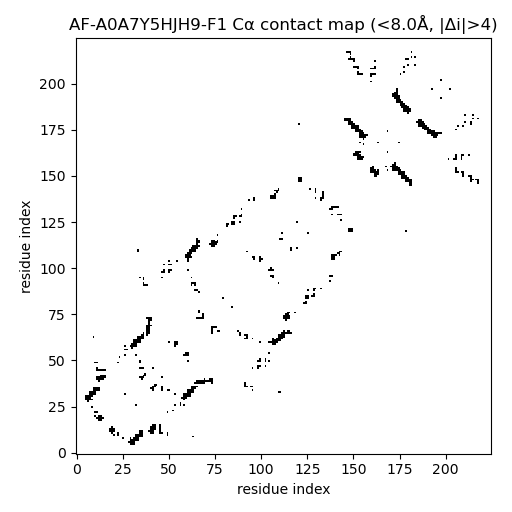13.970 9.736 -21.366 1.00 91.94 209 LEU A N 1
ATOM 1507 C CA . LEU A 1 209 ? 13.007 8.797 -21.945 1.00 91.94 209 LEU A CA 1
ATOM 1508 C C . LEU A 1 209 ? 11.991 8.325 -20.905 1.00 91.94 209 LEU A C 1
ATOM 1510 O O . LEU A 1 209 ? 10.791 8.383 -21.169 1.00 91.94 209 LEU A O 1
ATOM 1514 N N . ALA A 1 210 ? 12.454 7.950 -19.713 1.00 88.44 210 ALA A N 1
ATOM 1515 C CA . ALA A 1 210 ? 11.593 7.512 -18.624 1.00 88.44 210 ALA A CA 1
ATOM 1516 C C . ALA A 1 210 ? 10.593 8.603 -18.228 1.00 88.44 210 ALA A C 1
ATOM 1518 O O . ALA A 1 210 ? 9.393 8.357 -18.136 1.00 88.44 210 ALA A O 1
ATOM 1519 N N . ARG A 1 211 ? 11.065 9.849 -18.085 1.00 91.56 211 ARG A N 1
ATOM 1520 C CA . ARG A 1 211 ? 10.202 10.998 -17.793 1.00 91.56 211 ARG A CA 1
ATOM 1521 C C . ARG A 1 211 ? 9.137 11.189 -18.858 1.00 91.56 211 ARG A C 1
ATOM 1523 O O . ARG A 1 211 ? 7.980 11.414 -18.516 1.00 91.56 211 ARG A O 1
ATOM 1530 N N . LYS A 1 212 ? 9.513 11.111 -20.135 1.00 91.19 212 LYS A N 1
ATOM 1531 C CA . LYS A 1 212 ? 8.555 11.209 -21.237 1.00 91.19 212 LYS A CA 1
ATOM 1532 C C . LYS A 1 212 ? 7.508 10.090 -21.152 1.00 91.19 212 LYS A C 1
ATOM 1534 O O . LYS A 1 212 ? 6.320 10.398 -21.148 1.00 91.19 212 LYS A O 1
ATOM 1539 N N . GLY A 1 213 ? 7.944 8.837 -21.011 1.00 85.62 213 GLY A N 1
ATOM 1540 C CA . GLY A 1 213 ? 7.066 7.669 -20.928 1.00 85.62 213 GLY A CA 1
ATOM 1541 C C . GLY A 1 213 ? 6.093 7.731 -19.751 1.00 85.62 213 GLY A C 1
ATOM 1542 O O . GLY A 1 213 ? 4.889 7.589 -19.941 1.00 85.62 213 GLY A O 1
ATOM 1543 N N . CYS A 1 214 ? 6.583 8.049 -18.549 1.00 83.69 214 CYS A N 1
ATOM 1544 C CA . CYS A 1 214 ? 5.732 8.205 -17.370 1.00 83.69 214 CYS A CA 1
ATOM 1545 C C . CYS A 1 214 ? 4.675 9.303 -17.556 1.00 83.69 214 CYS A C 1
ATOM 1547 O O . CYS A 1 214 ? 3.522 9.115 -17.175 1.00 83.69 214 CYS A O 1
ATOM 1549 N N . MET A 1 215 ? 5.032 10.448 -18.148 1.00 86.56 215 MET A N 1
ATOM 1550 C CA . MET A 1 215 ? 4.063 11.526 -18.391 1.00 86.56 215 MET A CA 1
ATOM 1551 C C . MET A 1 215 ? 3.012 11.137 -19.440 1.00 86.56 215 MET A C 1
ATOM 1553 O O . MET A 1 215 ? 1.840 11.477 -19.274 1.00 86.56 215 MET A O 1
ATOM 1557 N N . GLU A 1 216 ? 3.405 10.411 -20.490 1.00 86.94 216 GLU A N 1
ATOM 1558 C CA . GLU A 1 216 ? 2.476 9.884 -21.497 1.00 86.94 216 GLU A CA 1
ATOM 1559 C C . GLU A 1 216 ? 1.507 8.859 -20.884 1.00 86.94 216 GLU A C 1
ATOM 1561 O O . GLU A 1 216 ? 0.296 8.990 -21.069 1.00 86.94 216 GLU A O 1
ATOM 1566 N N . LEU A 1 217 ? 2.000 7.913 -20.074 1.00 79.75 217 LEU A N 1
ATOM 1567 C CA . LEU A 1 217 ? 1.164 6.939 -19.358 1.00 79.75 217 LEU A CA 1
ATOM 1568 C C . LEU A 1 217 ? 0.137 7.614 -18.444 1.00 79.75 217 LEU A C 1
ATOM 1570 O O . LEU A 1 217 ? -1.036 7.246 -18.457 1.00 79.75 217 LEU A O 1
ATOM 1574 N N . LEU A 1 218 ? 0.552 8.626 -17.681 1.00 80.06 218 LEU A N 1
ATOM 1575 C CA . LEU A 1 218 ? -0.353 9.378 -16.811 1.00 80.06 218 LEU A CA 1
ATOM 1576 C C . LEU A 1 218 ? -1.417 10.151 -17.600 1.00 80.06 218 LEU A C 1
ATOM 1578 O O . LEU A 1 218 ? -2.559 10.243 -17.153 1.00 80.06 218 LEU A O 1
ATOM 1582 N N . SER A 1 219 ? -1.078 10.695 -18.775 1.00 81.75 219 SER A N 1
ATOM 1583 C CA . SER A 1 219 ? -2.071 11.326 -19.658 1.00 81.75 219 SER A CA 1
ATOM 1584 C C . SER A 1 219 ? -3.106 10.307 -20.129 1.00 81.75 219 SER A C 1
ATOM 1586 O O . SER A 1 219 ? -4.304 10.522 -19.954 1.00 81.75 219 SER A O 1
ATOM 1588 N N . LEU A 1 220 ? -2.649 9.157 -20.634 1.00 76.50 220 LEU A N 1
ATOM 1589 C CA . LEU A 1 220 ? -3.517 8.085 -21.125 1.00 76.50 220 LEU A CA 1
ATOM 1590 C C . LEU A 1 220 ? -4.428 7.522 -20.023 1.00 76.50 220 LEU A C 1
ATOM 1592 O O . LEU A 1 220 ? -5.603 7.261 -20.268 1.00 76.50 220 LEU A O 1
ATOM 1596 N N . GLN A 1 221 ? -3.919 7.376 -18.796 1.00 68.94 221 GLN A N 1
ATOM 1597 C CA . GLN A 1 221 ? -4.723 6.951 -17.644 1.00 68.94 221 GLN A CA 1
ATOM 1598 C C . GLN A 1 221 ? -5.802 7.969 -17.253 1.00 68.94 221 GLN A C 1
ATOM 1600 O O . GLN A 1 221 ? -6.855 7.587 -16.749 1.00 68.94 221 GLN A O 1
ATOM 1605 N N . ARG A 1 222 ? -5.559 9.269 -17.444 1.00 74.12 222 ARG A N 1
ATOM 1606 C CA . ARG A 1 222 ? -6.569 10.306 -17.181 1.00 74.12 222 ARG A CA 1
ATOM 1607 C C . ARG A 1 222 ? -7.645 10.342 -18.259 1.00 74.12 222 ARG A C 1
ATOM 1609 O O . ARG A 1 222 ? -8.788 10.636 -17.938 1.00 74.12 222 ARG A O 1
ATOM 1616 N N . GLU A 1 223 ? -7.283 10.056 -19.506 1.00 75.19 223 GLU A N 1
ATOM 1617 C CA . GLU A 1 223 ? -8.203 10.020 -20.649 1.00 75.19 223 GLU A CA 1
ATOM 1618 C C . GLU A 1 223 ? -9.118 8.785 -20.655 1.00 75.19 223 GLU A C 1
ATOM 1620 O O . GLU A 1 223 ? -10.174 8.811 -21.285 1.00 75.19 223 GLU A O 1
ATOM 1625 N N . SER A 1 224 ? -8.733 7.708 -19.963 1.00 62.97 224 SER A N 1
ATOM 1626 C CA . SER A 1 224 ? -9.495 6.453 -19.898 1.00 62.97 224 SER A CA 1
ATOM 1627 C C . SER A 1 224 ? -10.502 6.361 -18.741 1.00 62.97 224 SER A C 1
ATOM 1629 O O . SER A 1 224 ? -11.221 5.363 -18.655 1.00 62.97 224 SER A O 1
ATOM 1631 N N . ARG A 1 225 ? -10.564 7.377 -17.869 1.00 60.88 225 ARG A N 1
ATOM 1632 C CA . ARG A 1 225 ? -11.507 7.493 -16.740 1.00 60.88 225 ARG A CA 1
ATOM 1633 C C . ARG A 1 225 ? -12.734 8.320 -17.107 1.00 60.88 225 ARG A C 1
ATOM 1635 O O . ARG A 1 225 ? -13.832 7.941 -16.643 1.00 60.88 225 ARG A O 1
#

Sequence (225 aa):
MNKTINLNADLGESFGAWTMGEDEALLQVVRSANIACGFHAGDPVVMRHTVRTALAAGVSLGAHPAYPDLQGFGRRPLKMAPAELEAMVIYQVGALAGMAAAEGGRVTHVKPHGALNNQASEDIALADAVARLRADGKLAGDPLRGQVAAVSVGVVGGTPMLDLAYNEDAGAEVDLNVVMTEAGDFVEIQGTGEKRAFTPAELEAMLALARKGCMELLSLQRESR

pLDDT: mean 84.5, std 13.21, range [39.44, 98.69]

Mean predicted aligned error: 11.09 Å

Foldseek 3Di:
DPPDDADEDEALQAADPRDDDDLLVVLLPGQEYAYEQQQLGHDLVSLLVSLLSNVVSNHAYEHAFAHNCNPCSRQDDDDDDLVVVLVSLLNRLLSSLVSQVVNVHGHAAYQYDHPCNVCVLPHPSNVVSQVVCVVVVSYDDRNDPFDKHKWKWFAAPNDIDTRDDPVRVVRGQKIWIWMATLVLHTPDIDIDRNNDDDDPVSVVVNSVRGSVVGNVVVVVVVVVD

Radius of gyration: 20.02 Å; Cα contacts (8 Å, |Δi|>4): 428; chains: 1; bounding box: 48×45×52 Å

Secondary structure (DSSP, 8-state):
-------EEEE---BTTB--S-HHHHTTT-SEEEEE-SSSS--HHHHHHHHHHHHHTTPEEEEE---S-TTTTT-S-----HHHHHHHHHHHHHHHHHHHHHTT--EEEE---HHHHHTGGG-HHHHHHHHHHHHTT-S-S----S-EEEEEEEEETTEEEES--HHHHTT-SEEEEEEEETTS-EEEEEEE-SSS---HHHHHHHHHHHHHHHHHHHHHHHHT-

Nearest PDB structures (foldseek):
  2xu2-assembly1_A  TM=9.787E-01  e=8.399E-15  Pseudomonas aeruginosa PAO1
  1v6t-assembly1_A  TM=9.233E-01  e=6.250E-15  Pyrococcus horikoshii OT3
  2dfa-assembly1_A  TM=9.226E-01  e=6.282E-13  Thermus thermophilus HB8
  1udn-assembly1_A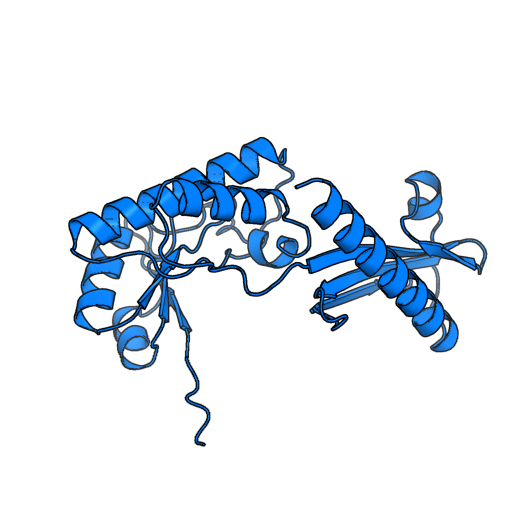  TM=9.565E-01  e=1.018E-08  Aquifex aeolicus
  1udo-assembly1_A  TM=9.554E-01  e=1.452E-08  Aquifex aeolicus